Protein AF-A0A8B6HA76-F1 (afdb_monomer_lite)

Foldseek 3Di:
DVVVVVLVVPDDPPDDSVVSVVVVVVVVVVVVVVVVVVVVVVVVVVVVVVVVVVVCVVVVPPDDDDDDDDDDDDDDDDDDDDDDDDDDDDDDLVVLQVLLVVLLVVLVVVLVVVVVDVDADDDPVNVVSLVVNLVSLLVCLQVVRVHPLVSSQSSLLSSVSNVVSDPPVDCPVVLVSLLVSLLSLLCCLQPPDDPDPVVLVSSLVSLLSSCDLVCPLVSLVSLLVSLLVVLVVVVVCVVVVNDDPVSNVVSNVSSLVSLVSNLVVCLVVLVSCDPVNLVVSLVSLVVSCVVVCVVPVVSVVSSVVSNVSSVVSNVVSDD

InterPro domains:
  IPR025888 Meiosis-specific protein MEI4 [PF13971] (1-145)
  IPR025888 Meiosis-specific protein MEI4 [PTHR28575] (89-315)

Structure (mmCIF, N/CA/C/O backbone):
data_AF-A0A8B6HA76-F1
#
_entry.id   AF-A0A8B6HA76-F1
#
loop_
_atom_site.group_PDB
_atom_site.id
_atom_site.type_symbol
_atom_site.label_atom_id
_atom_site.label_alt_id
_atom_site.label_comp_id
_atom_site.label_asym_id
_atom_site.label_entity_id
_atom_site.label_seq_id
_atom_site.pdbx_PDB_ins_code
_atom_site.Cartn_x
_atom_site.Cartn_y
_atom_site.Cartn_z
_atom_site.occupancy
_atom_site.B_iso_or_equiv
_atom_site.auth_seq_id
_atom_site.auth_comp_id
_atom_site.auth_asym_id
_atom_site.auth_atom_id
_atom_site.pdbx_PDB_model_num
ATOM 1 N N . MET A 1 1 ? -26.029 12.184 -5.929 1.00 52.12 1 MET A N 1
ATOM 2 C CA . MET A 1 1 ? -26.987 12.751 -4.947 1.00 52.12 1 MET A CA 1
ATOM 3 C C . MET A 1 1 ? -26.428 13.965 -4.194 1.00 52.12 1 MET A C 1
ATOM 5 O O . MET A 1 1 ? -27.145 14.948 -4.067 1.00 52.12 1 MET A O 1
ATOM 9 N N . ALA A 1 2 ? -25.158 13.951 -3.765 1.00 57.75 2 ALA A N 1
ATOM 10 C CA . ALA A 1 2 ? -24.533 15.050 -3.011 1.00 57.75 2 ALA A CA 1
ATOM 11 C C . ALA A 1 2 ? -24.518 16.415 -3.736 1.00 57.75 2 ALA A C 1
ATOM 13 O O . ALA A 1 2 ? -24.812 17.432 -3.120 1.00 57.75 2 ALA A O 1
ATOM 14 N N . ILE A 1 3 ? -24.260 16.438 -5.050 1.00 58.50 3 ILE A N 1
ATOM 15 C CA . ILE A 1 3 ? -24.216 17.683 -5.847 1.00 58.50 3 ILE A CA 1
ATOM 16 C C . ILE A 1 3 ? -25.591 18.369 -5.890 1.00 58.50 3 ILE A C 1
ATOM 18 O O . ILE A 1 3 ? -25.692 19.570 -5.666 1.00 58.50 3 ILE A O 1
ATOM 22 N N . ALA A 1 4 ? -26.665 17.599 -6.086 1.00 66.38 4 ALA A N 1
ATOM 23 C CA . ALA A 1 4 ? -28.028 18.131 -6.079 1.00 66.38 4 ALA A CA 1
ATOM 24 C C . ALA A 1 4 ? -28.410 18.708 -4.704 1.00 66.38 4 ALA A C 1
ATOM 26 O O . ALA A 1 4 ? -29.029 19.766 -4.629 1.00 66.38 4 ALA A O 1
ATOM 27 N N . MET A 1 5 ? -27.990 18.058 -3.612 1.00 61.12 5 MET A N 1
ATOM 28 C CA . MET A 1 5 ? -28.201 18.568 -2.252 1.00 61.12 5 MET A CA 1
ATOM 29 C C . MET A 1 5 ? -27.383 19.834 -1.966 1.00 61.12 5 MET A C 1
ATOM 31 O O . MET A 1 5 ? -27.893 20.740 -1.311 1.00 61.12 5 MET A O 1
ATOM 35 N N . ALA A 1 6 ? -26.151 19.932 -2.475 1.00 67.44 6 ALA A N 1
ATOM 36 C CA . ALA A 1 6 ? -25.326 21.132 -2.347 1.00 67.44 6 ALA A CA 1
ATOM 37 C C . ALA A 1 6 ? -25.965 22.331 -3.068 1.00 67.44 6 ALA A C 1
ATOM 39 O O . ALA A 1 6 ? -26.111 23.383 -2.454 1.00 67.44 6 ALA A O 1
ATOM 40 N N . CYS A 1 7 ? -26.456 22.145 -4.301 1.00 62.09 7 CYS A N 1
ATOM 41 C CA . CYS A 1 7 ? -27.150 23.191 -5.064 1.00 62.09 7 CYS A CA 1
ATOM 42 C C . CYS A 1 7 ? -28.455 23.669 -4.404 1.00 62.09 7 CYS A C 1
ATOM 44 O O . CYS A 1 7 ? -28.799 24.844 -4.507 1.00 62.09 7 CYS A O 1
ATOM 46 N N . ILE A 1 8 ? -29.186 22.778 -3.721 1.00 66.88 8 ILE A N 1
ATOM 47 C CA . ILE A 1 8 ? -30.401 23.142 -2.973 1.00 66.88 8 ILE A CA 1
ATOM 48 C C . ILE A 1 8 ? -30.046 23.950 -1.713 1.00 66.88 8 ILE A C 1
ATOM 50 O O . ILE A 1 8 ? -30.762 24.888 -1.373 1.00 66.88 8 ILE A O 1
ATOM 54 N N . ARG A 1 9 ? -28.939 23.615 -1.033 1.00 67.56 9 ARG A N 1
ATOM 55 C CA . ARG A 1 9 ? -28.494 24.284 0.205 1.00 67.56 9 ARG A CA 1
ATOM 56 C C . ARG A 1 9 ? -27.799 25.626 -0.028 1.00 67.56 9 ARG A C 1
ATOM 58 O O . ARG A 1 9 ? -27.792 26.447 0.879 1.00 67.56 9 ARG A O 1
ATOM 65 N N . SER A 1 10 ? -27.226 25.855 -1.209 1.00 67.56 10 SER A N 1
ATOM 66 C CA . SER A 1 10 ? -26.510 27.092 -1.555 1.00 67.56 10 SER A CA 1
ATOM 67 C C . SER A 1 10 ? -27.383 28.149 -2.245 1.00 67.56 10 SER A C 1
ATOM 69 O O . SER A 1 10 ? -26.870 29.178 -2.687 1.00 67.56 10 SER A O 1
ATOM 71 N N . LYS A 1 11 ? -28.695 27.905 -2.356 1.00 73.00 11 LYS A N 1
ATOM 72 C CA . LYS A 1 11 ? -29.652 28.808 -2.997 1.00 73.00 11 LYS A CA 1
ATOM 73 C C . LYS A 1 11 ? -29.878 30.074 -2.140 1.00 73.00 11 LYS A C 1
ATOM 75 O O . LYS A 1 11 ? -30.363 29.943 -1.017 1.00 73.00 11 LYS A O 1
ATOM 80 N N . PRO A 1 12 ? -29.617 31.287 -2.658 1.00 71.94 12 PRO A N 1
ATOM 81 C CA . PRO A 1 12 ? -29.930 32.534 -1.957 1.00 71.94 12 PRO A CA 1
ATOM 82 C C . PRO A 1 12 ? -31.441 32.840 -1.952 1.00 71.94 12 PRO A C 1
ATOM 84 O O . PRO A 1 12 ? -32.172 32.485 -2.885 1.00 71.94 12 PRO A O 1
ATOM 87 N N . GLU A 1 13 ? -31.920 33.506 -0.898 1.00 65.56 13 GLU A N 1
ATOM 88 C CA . GLU A 1 13 ? -33.329 33.889 -0.745 1.00 65.56 13 GLU A CA 1
ATOM 89 C C . GLU A 1 13 ? -33.710 34.965 -1.779 1.00 65.56 13 GLU A C 1
ATOM 91 O O . GLU A 1 13 ? -33.121 36.042 -1.813 1.00 65.56 13 GLU A O 1
ATOM 96 N N . GLY A 1 14 ? -34.680 34.664 -2.653 1.00 70.50 14 GLY A N 1
ATOM 97 C CA . GLY A 1 14 ? -35.223 35.613 -3.639 1.00 70.50 14 GLY A CA 1
ATOM 98 C C . GLY A 1 14 ? -35.095 35.215 -5.115 1.00 70.50 14 GLY A C 1
ATOM 99 O O . GLY A 1 14 ? -35.784 35.806 -5.939 1.00 70.50 14 GLY A O 1
ATOM 100 N N . LEU A 1 15 ? -34.296 34.198 -5.467 1.00 70.31 15 LEU A N 1
ATOM 101 C CA . LEU A 1 15 ? -34.205 33.687 -6.847 1.00 70.31 15 LEU A CA 1
ATOM 102 C C . LEU A 1 15 ? -34.998 32.391 -7.050 1.00 70.31 15 LEU A C 1
ATOM 104 O O . LEU A 1 15 ? -35.116 31.551 -6.148 1.00 70.31 15 LEU A O 1
ATOM 108 N N . THR A 1 16 ? -35.525 32.179 -8.258 1.00 77.75 16 THR A N 1
ATOM 109 C CA . THR A 1 16 ? -36.100 30.876 -8.610 1.00 77.75 16 THR A CA 1
ATOM 110 C C . THR A 1 16 ? -34.984 29.837 -8.766 1.00 77.75 16 THR A C 1
ATOM 112 O O . THR A 1 16 ? -33.846 30.154 -9.107 1.00 77.75 16 THR A O 1
ATOM 115 N N . ALA A 1 17 ? -35.282 28.563 -8.481 1.00 70.25 17 ALA A N 1
ATOM 116 C CA . ALA A 1 17 ? -34.269 27.502 -8.546 1.00 70.25 17 ALA A CA 1
ATOM 117 C C . ALA A 1 17 ? -33.657 27.364 -9.954 1.00 70.25 17 ALA A C 1
ATOM 119 O O . ALA A 1 17 ? -32.473 27.071 -10.079 1.00 70.25 17 ALA A O 1
ATOM 120 N N . LYS A 1 18 ? -34.455 27.638 -10.993 1.00 76.31 18 LYS A N 1
ATOM 121 C CA . LYS A 1 18 ? -34.041 27.589 -12.396 1.00 76.31 18 LYS A CA 1
ATOM 122 C C . LYS A 1 18 ? -33.023 28.684 -12.733 1.00 76.31 18 LYS A C 1
ATOM 124 O O . LYS A 1 18 ? -31.954 28.374 -13.253 1.00 76.31 18 LYS A O 1
ATOM 129 N N . GLU A 1 19 ? -33.308 29.932 -12.369 1.00 78.88 19 GLU A N 1
ATOM 130 C CA . GLU A 1 19 ? -32.407 31.068 -12.626 1.00 78.88 19 GLU A CA 1
ATOM 131 C C . GLU A 1 19 ? -31.063 30.900 -11.906 1.00 78.88 19 GLU A C 1
ATOM 133 O O . GLU A 1 19 ? -30.012 31.182 -12.476 1.00 78.88 19 GLU A O 1
ATOM 138 N N . TYR A 1 20 ? -31.075 30.363 -10.682 1.00 79.19 20 TYR A N 1
ATOM 139 C CA . TYR A 1 20 ? -29.845 30.080 -9.940 1.00 79.19 20 TYR A CA 1
ATOM 140 C C . TYR A 1 20 ? -28.992 28.995 -10.616 1.00 79.19 20 TYR A C 1
ATOM 142 O O . TYR A 1 20 ? -27.778 29.152 -10.746 1.00 79.19 20 TYR A O 1
ATOM 150 N N . THR A 1 21 ? -29.611 27.911 -11.100 1.00 78.25 21 THR A N 1
ATOM 151 C CA . THR A 1 21 ? -28.876 26.864 -11.830 1.00 78.25 21 THR A CA 1
ATOM 152 C C . THR A 1 21 ? -28.316 27.359 -13.161 1.00 78.25 21 THR A C 1
ATOM 154 O O . THR A 1 21 ? -27.207 26.980 -13.532 1.00 78.25 21 THR A O 1
ATOM 157 N N . GLU A 1 22 ? -29.040 28.240 -13.857 1.00 82.19 22 GLU A N 1
ATOM 158 C CA . GLU A 1 22 ? -28.580 28.845 -15.109 1.00 82.19 22 GLU A CA 1
ATOM 159 C C . GLU A 1 22 ? -27.400 29.799 -14.867 1.00 82.19 22 GLU A C 1
ATOM 161 O O . GLU A 1 22 ? -26.397 29.713 -15.576 1.00 82.19 22 GLU A O 1
ATOM 166 N N . GLN A 1 23 ? -27.449 30.627 -13.817 1.00 83.31 23 GLN A N 1
ATOM 167 C CA . GLN A 1 23 ? -26.322 31.482 -13.422 1.00 83.31 23 GLN A CA 1
ATOM 168 C C . GLN A 1 23 ? -25.091 30.676 -13.000 1.00 83.31 23 GLN A C 1
ATOM 170 O O . GLN A 1 23 ? -23.967 31.019 -13.369 1.00 83.31 23 GLN A O 1
ATOM 175 N N . LEU A 1 24 ? -25.279 29.589 -12.247 1.00 82.31 24 LEU A N 1
ATOM 176 C CA . LEU A 1 24 ? -24.173 28.726 -11.835 1.00 82.31 24 LEU A CA 1
ATOM 177 C C . LEU A 1 24 ? -23.510 28.060 -13.047 1.00 82.31 24 LEU A C 1
ATOM 179 O O . LEU A 1 24 ? -22.284 28.005 -13.126 1.00 82.31 24 LEU A O 1
ATOM 183 N N . CYS A 1 25 ? -24.317 27.612 -14.011 1.00 84.38 25 CYS A N 1
ATOM 184 C CA . CYS A 1 25 ? -23.833 27.041 -15.263 1.00 84.38 25 CYS A CA 1
ATOM 185 C C . CYS A 1 25 ? -23.033 28.070 -16.080 1.00 84.38 25 CYS A C 1
ATOM 187 O O . CYS A 1 25 ? -21.923 27.776 -16.520 1.00 84.38 25 CYS A O 1
ATOM 189 N N . GLN A 1 26 ? -23.540 29.300 -16.214 1.00 86.69 26 GLN A N 1
ATOM 190 C CA . GLN A 1 26 ? -22.831 30.375 -16.916 1.00 86.69 26 GLN A CA 1
ATOM 191 C C . GLN A 1 26 ? -21.504 30.739 -16.238 1.00 86.69 26 GLN A C 1
ATOM 193 O O . GLN A 1 26 ? -20.481 30.829 -16.914 1.00 86.69 26 GLN A O 1
ATOM 198 N N . ASN A 1 27 ? -21.491 30.875 -14.910 1.00 88.50 27 ASN A N 1
ATOM 199 C CA . ASN A 1 27 ? -20.267 31.160 -14.158 1.00 88.50 27 ASN A CA 1
ATOM 200 C C . ASN A 1 27 ? -19.238 30.031 -14.278 1.00 88.50 27 ASN A C 1
ATOM 202 O O . ASN A 1 27 ? -18.043 30.299 -14.409 1.00 88.50 27 ASN A O 1
ATOM 206 N N . TYR A 1 28 ? -19.685 28.773 -14.255 1.00 87.00 28 TYR A N 1
ATOM 207 C CA . TYR A 1 28 ? -18.803 27.625 -14.441 1.00 87.00 28 TYR A CA 1
ATOM 208 C C . TYR A 1 28 ? -18.164 27.632 -15.833 1.00 87.00 28 TYR A C 1
ATOM 210 O O . TYR A 1 28 ? -16.944 27.526 -15.942 1.00 87.00 28 TYR A O 1
ATOM 218 N N . LEU A 1 29 ? -18.965 27.835 -16.884 1.00 89.56 29 LEU A N 1
ATOM 219 C CA . LEU A 1 29 ? -18.470 27.919 -18.260 1.00 89.56 29 LEU A CA 1
ATOM 220 C C . LEU A 1 29 ? -17.491 29.082 -18.438 1.00 89.56 29 LEU A C 1
ATOM 222 O O . LEU A 1 29 ? -16.435 28.911 -19.043 1.00 89.56 29 LEU A O 1
ATOM 226 N N . GLN A 1 30 ? -17.787 30.244 -17.852 1.00 92.75 30 GLN A N 1
ATOM 227 C CA . GLN A 1 30 ? -16.886 31.392 -17.891 1.00 92.75 30 GLN A CA 1
ATOM 228 C C . GLN A 1 30 ? -15.557 31.094 -17.185 1.00 92.75 30 GLN A C 1
ATOM 230 O O . GLN A 1 30 ? -14.495 31.391 -17.728 1.00 92.75 30 GLN A O 1
ATOM 235 N N . LYS A 1 31 ? -15.592 30.468 -16.002 1.00 88.88 31 LYS A N 1
ATOM 236 C CA . LYS A 1 31 ? -14.380 30.086 -15.262 1.00 88.88 31 LYS A CA 1
ATOM 237 C C . LYS A 1 31 ? -13.570 29.012 -15.978 1.00 88.88 31 LYS A C 1
ATOM 239 O O . LYS A 1 31 ? -12.341 29.053 -15.945 1.00 88.88 31 LYS A O 1
ATOM 244 N N . GLN A 1 32 ? -14.241 28.080 -16.644 1.00 91.44 32 GLN A N 1
ATOM 245 C CA . GLN A 1 32 ? -13.598 27.069 -17.472 1.00 91.44 32 GLN A CA 1
ATOM 246 C C . GLN A 1 32 ? -12.879 27.712 -18.666 1.00 91.44 32 GLN A C 1
ATOM 248 O O . GLN A 1 32 ? -11.718 27.391 -18.913 1.00 91.44 32 GLN A O 1
ATOM 253 N N . GLN A 1 33 ? -13.534 28.653 -19.352 1.00 91.75 33 GLN A N 1
ATOM 254 C CA . GLN A 1 33 ? -12.949 29.404 -20.462 1.00 91.75 33 GLN A CA 1
ATOM 255 C C . GLN A 1 33 ? -11.744 30.239 -19.999 1.00 91.75 33 GLN A C 1
ATOM 257 O O . GLN A 1 33 ? -10.670 30.143 -20.583 1.00 91.75 33 GLN A O 1
ATOM 262 N N . GLU A 1 34 ? -11.882 30.978 -18.894 1.00 93.81 34 GLU A N 1
ATOM 263 C CA . GLU A 1 34 ? -10.804 31.781 -18.300 1.00 93.81 34 GLU A CA 1
ATOM 264 C C . GLU A 1 34 ? -9.591 30.911 -17.927 1.00 93.81 34 GLU A C 1
ATOM 266 O O . GLU A 1 34 ? -8.446 31.276 -18.192 1.00 93.81 34 GLU A O 1
ATOM 271 N N . CYS A 1 35 ? -9.828 29.731 -17.349 1.00 89.38 35 CYS A N 1
ATOM 272 C CA . CYS A 1 35 ? -8.770 28.772 -17.037 1.00 89.38 35 CYS A CA 1
ATOM 273 C C . CYS A 1 35 ? -8.070 28.270 -18.309 1.00 89.38 35 CYS A C 1
ATOM 275 O O . CYS A 1 35 ? -6.841 28.223 -18.369 1.00 89.38 35 CYS A O 1
ATOM 277 N N . GLN A 1 36 ? -8.846 27.948 -19.346 1.00 91.88 36 GLN A N 1
ATOM 278 C CA . GLN A 1 36 ? -8.318 27.472 -20.619 1.00 91.88 36 GLN A CA 1
ATOM 279 C C . GLN A 1 36 ? -7.480 28.542 -21.333 1.00 91.88 36 GLN A C 1
ATOM 281 O O . GLN A 1 36 ? -6.423 28.228 -21.883 1.00 91.88 36 GLN A O 1
ATOM 286 N N . ASP A 1 37 ? -7.911 29.801 -21.294 1.00 93.69 37 ASP A N 1
ATOM 287 C CA . ASP A 1 37 ? -7.177 30.919 -21.886 1.00 93.69 37 ASP A CA 1
ATOM 288 C C . ASP A 1 37 ? -5.881 31.208 -21.117 1.00 93.69 37 ASP A C 1
ATOM 290 O O . ASP A 1 37 ? -4.829 31.408 -21.729 1.00 93.69 37 ASP A O 1
ATOM 294 N N . ARG A 1 38 ? -5.909 31.134 -19.778 1.00 92.38 38 ARG A N 1
ATOM 295 C CA . ARG A 1 38 ? -4.698 31.246 -18.947 1.00 92.38 38 ARG A CA 1
ATOM 296 C C . ARG A 1 38 ? -3.698 30.128 -19.229 1.00 92.38 38 ARG A C 1
ATOM 298 O O . ARG A 1 38 ? -2.503 30.402 -19.302 1.00 92.38 38 ARG A O 1
ATOM 305 N N . LEU A 1 39 ? -4.173 28.897 -19.414 1.00 92.88 39 LEU A N 1
ATOM 306 C CA . LEU A 1 39 ? -3.322 27.755 -19.744 1.00 92.88 39 LEU A CA 1
ATOM 307 C C . LEU A 1 39 ? -2.652 27.946 -21.110 1.00 92.88 39 LEU A C 1
ATOM 309 O O . LEU A 1 39 ? -1.432 27.846 -21.202 1.00 92.88 39 LEU A O 1
ATOM 313 N N . LYS A 1 40 ? -3.415 28.340 -22.138 1.00 93.25 40 LYS A N 1
ATOM 314 C CA . LYS A 1 40 ? -2.866 28.656 -23.469 1.00 93.25 40 LYS A CA 1
ATOM 315 C C . LYS A 1 40 ? -1.863 29.812 -23.431 1.00 93.25 40 LYS A C 1
ATOM 317 O O . LYS A 1 40 ? -0.838 29.762 -24.105 1.00 93.25 40 LYS A O 1
ATOM 322 N N . SER A 1 41 ? -2.139 30.858 -22.650 1.00 94.50 41 SER A N 1
ATOM 323 C CA . SER A 1 41 ? -1.212 31.985 -22.486 1.00 94.50 41 SER A CA 1
ATOM 324 C C . SER A 1 41 ? 0.101 31.544 -21.838 1.00 94.50 41 SER A C 1
ATOM 326 O O . SER A 1 41 ? 1.168 31.916 -22.320 1.00 94.50 41 SER A O 1
ATOM 328 N N . ALA A 1 42 ? 0.030 30.726 -20.784 1.00 91.44 42 ALA A N 1
ATOM 329 C CA . ALA A 1 42 ? 1.210 30.200 -20.104 1.00 91.44 42 ALA A CA 1
ATOM 330 C C . ALA A 1 42 ? 2.022 29.253 -21.006 1.00 91.44 42 ALA A C 1
ATOM 332 O O . ALA A 1 42 ? 3.249 29.325 -21.031 1.00 91.44 42 ALA A O 1
ATOM 333 N N . GLU A 1 43 ? 1.360 28.402 -21.796 1.00 92.81 43 GLU A N 1
ATOM 334 C CA . GLU A 1 43 ? 2.027 27.555 -22.793 1.00 92.81 43 GLU A CA 1
ATOM 335 C C . GLU A 1 43 ? 2.788 28.391 -23.829 1.00 92.81 43 GLU A C 1
ATOM 337 O O . GLU A 1 43 ? 3.949 28.102 -24.126 1.00 92.81 43 GLU A O 1
ATOM 342 N N . ASN A 1 44 ? 2.173 29.466 -24.332 1.00 93.06 44 ASN A N 1
ATOM 343 C CA . ASN A 1 44 ? 2.818 30.376 -25.277 1.00 93.06 44 ASN A CA 1
ATOM 344 C C . ASN A 1 44 ? 4.024 31.097 -24.661 1.00 93.06 44 ASN A C 1
ATOM 346 O O . ASN A 1 44 ? 5.057 31.223 -25.319 1.00 93.06 44 ASN A O 1
ATOM 350 N N . GLU A 1 45 ? 3.928 31.531 -23.404 1.00 94.94 45 GLU A N 1
ATOM 351 C CA . GLU A 1 45 ? 5.039 32.163 -22.687 1.00 94.94 45 GLU A CA 1
ATOM 352 C C . GLU A 1 45 ? 6.210 31.187 -22.498 1.00 94.94 45 GLU A C 1
ATOM 354 O O . GLU A 1 45 ? 7.360 31.528 -22.777 1.00 94.94 45 GLU A O 1
ATOM 359 N N . ILE A 1 46 ? 5.931 29.932 -22.131 1.00 94.25 46 ILE A N 1
ATOM 360 C CA . ILE A 1 46 ? 6.957 28.885 -22.021 1.00 94.25 46 ILE A CA 1
ATOM 361 C C . ILE A 1 46 ? 7.640 28.643 -23.371 1.00 94.25 46 ILE A C 1
ATOM 363 O O . ILE A 1 46 ? 8.865 28.503 -23.426 1.00 94.25 46 ILE A O 1
ATOM 367 N N . LEU A 1 47 ? 6.874 28.589 -24.463 1.00 93.25 47 LEU A N 1
ATOM 368 C CA . LEU A 1 47 ? 7.431 28.423 -25.806 1.00 93.25 47 LEU A CA 1
ATOM 369 C C . LEU A 1 47 ? 8.321 29.608 -26.198 1.00 93.25 47 LEU A C 1
ATOM 371 O O . LEU A 1 47 ? 9.423 29.391 -26.709 1.00 93.25 47 LEU A O 1
ATOM 375 N N . GLN A 1 48 ? 7.895 30.839 -25.906 1.00 94.44 48 GLN A N 1
ATOM 376 C CA . GLN A 1 48 ? 8.691 32.042 -26.153 1.00 94.44 48 GLN A CA 1
ATOM 377 C C . GLN A 1 48 ? 9.987 32.050 -25.341 1.00 94.44 48 GLN A C 1
ATOM 379 O O . GLN A 1 48 ? 11.058 32.263 -25.908 1.00 94.44 48 GLN A O 1
ATOM 384 N N . LEU A 1 49 ? 9.924 31.753 -24.042 1.00 95.19 49 LEU A N 1
ATOM 385 C CA . LEU A 1 49 ? 11.104 31.706 -23.176 1.00 95.19 49 LEU A CA 1
ATOM 386 C C . LEU A 1 49 ? 12.093 30.625 -23.623 1.00 95.19 49 LEU A C 1
ATOM 388 O O . LEU A 1 49 ? 13.301 30.860 -23.654 1.00 95.19 49 LEU A O 1
ATOM 392 N N . ARG A 1 50 ? 11.599 29.453 -24.040 1.00 90.94 50 ARG A N 1
ATOM 393 C CA . ARG A 1 50 ? 12.447 28.400 -24.619 1.00 90.94 50 ARG A CA 1
ATOM 394 C C . ARG A 1 50 ? 13.114 28.860 -25.909 1.00 90.94 50 ARG A C 1
ATOM 396 O O . ARG A 1 50 ? 14.314 28.653 -26.068 1.00 90.94 50 ARG A O 1
ATOM 403 N N . GLN A 1 51 ? 12.373 29.510 -26.806 1.00 92.31 51 GLN A N 1
ATOM 404 C CA . GLN A 1 51 ? 12.944 30.065 -28.032 1.00 92.31 51 GLN A CA 1
ATOM 405 C C . GLN A 1 51 ? 14.006 31.128 -27.717 1.00 92.31 51 GLN A C 1
ATOM 407 O O . GLN A 1 51 ? 15.077 31.112 -28.318 1.00 92.31 51 GLN A O 1
ATOM 412 N N . GLN A 1 52 ? 13.754 32.003 -26.743 1.00 89.31 52 GLN A N 1
ATOM 413 C CA . GLN A 1 52 ? 14.696 33.035 -26.321 1.00 89.31 52 GLN A CA 1
ATOM 414 C C . GLN A 1 52 ? 15.974 32.444 -25.715 1.00 89.31 52 GLN A C 1
ATOM 416 O O . GLN A 1 52 ? 17.058 32.909 -26.049 1.00 89.31 52 GLN A O 1
ATOM 421 N N . LEU A 1 53 ? 15.880 31.397 -24.890 1.00 86.81 53 LEU A N 1
ATOM 422 C CA . LEU A 1 53 ? 17.052 30.693 -24.353 1.00 86.81 53 LEU A CA 1
ATOM 423 C C . LEU A 1 53 ? 17.861 30.001 -25.455 1.00 86.81 53 LEU A C 1
ATOM 425 O O . LEU A 1 53 ? 19.091 30.054 -25.452 1.00 86.81 53 LEU A O 1
ATOM 429 N N . VAL A 1 54 ? 17.192 29.398 -26.441 1.00 87.00 54 VAL A N 1
ATOM 430 C CA . VAL A 1 54 ? 17.865 28.812 -27.609 1.00 87.00 54 VAL A CA 1
ATOM 431 C C . VAL A 1 54 ? 18.562 29.901 -28.431 1.00 87.00 54 VAL A C 1
ATOM 433 O O . VAL A 1 54 ? 19.728 29.746 -28.788 1.00 87.00 54 VAL A O 1
ATOM 436 N N . LEU A 1 55 ? 17.916 31.043 -28.666 1.00 84.62 55 LEU A N 1
ATOM 437 C CA . LEU A 1 55 ? 18.538 32.179 -29.349 1.00 84.62 55 LEU A CA 1
ATOM 438 C C . LEU A 1 55 ? 19.705 32.766 -28.544 1.00 84.62 55 LEU A C 1
ATOM 440 O O . LEU A 1 55 ? 20.754 33.033 -29.111 1.00 84.62 55 LEU A O 1
ATOM 444 N N . GLN A 1 56 ? 19.592 32.901 -27.224 1.00 81.38 56 GLN A N 1
ATOM 445 C CA . GLN A 1 56 ? 20.695 33.371 -26.378 1.00 81.38 56 GLN A CA 1
ATOM 446 C C . GLN A 1 56 ? 21.866 32.384 -26.343 1.00 81.38 56 GLN A C 1
ATOM 448 O O . GLN A 1 56 ? 23.016 32.807 -26.387 1.00 81.38 56 GLN A O 1
ATOM 453 N N . SER A 1 57 ? 21.598 31.079 -26.319 1.00 74.94 57 SER A N 1
ATOM 454 C CA . SER A 1 57 ? 22.654 30.059 -26.369 1.00 74.94 57 SER A CA 1
ATOM 455 C C . SER A 1 57 ? 23.346 29.976 -27.736 1.00 74.94 57 SER A C 1
ATOM 457 O O . SER A 1 57 ? 24.542 29.703 -27.793 1.00 74.94 57 SER A O 1
ATOM 459 N N . THR A 1 58 ? 22.634 30.269 -28.829 1.00 69.69 58 THR A N 1
ATOM 460 C CA . THR A 1 58 ? 23.188 30.259 -30.196 1.00 69.69 58 THR A CA 1
ATOM 461 C C . THR A 1 58 ? 23.856 31.580 -30.588 1.00 69.69 58 THR A C 1
ATOM 463 O O . THR A 1 58 ? 24.875 31.555 -31.273 1.00 69.69 58 THR A O 1
ATOM 466 N N . LEU A 1 59 ? 23.356 32.732 -30.118 1.00 59.84 59 LEU A N 1
ATOM 467 C CA . LEU A 1 59 ? 23.995 34.043 -30.314 1.00 59.84 59 LEU A CA 1
ATOM 468 C C . LEU A 1 59 ? 25.102 34.340 -29.281 1.00 59.84 59 LEU A C 1
ATOM 470 O O . LEU A 1 59 ? 25.963 35.177 -29.541 1.00 59.84 59 LEU A O 1
ATOM 474 N N . GLY A 1 60 ? 25.117 33.653 -28.135 1.00 54.84 60 GLY A N 1
ATOM 475 C CA . GLY A 1 60 ? 26.083 33.854 -27.048 1.00 54.84 60 GLY A CA 1
ATOM 476 C C . GLY A 1 60 ? 27.457 33.202 -27.242 1.00 54.84 60 GLY A C 1
ATOM 477 O O . GLY A 1 60 ? 28.314 33.350 -26.376 1.00 54.84 60 GLY A O 1
ATOM 478 N N . GLN A 1 61 ? 27.707 32.499 -28.354 1.00 49.66 61 GLN A N 1
ATOM 479 C CA . GLN A 1 61 ? 29.010 31.860 -28.605 1.00 49.66 61 GLN A CA 1
ATOM 480 C C . GLN A 1 61 ? 30.074 32.772 -29.246 1.00 49.66 61 GLN A C 1
ATOM 482 O O . GLN A 1 61 ? 31.213 32.342 -29.387 1.00 49.66 61 GLN A O 1
ATOM 487 N N . ASN A 1 62 ? 29.777 34.042 -29.551 1.00 45.41 62 ASN A N 1
ATOM 488 C CA . ASN A 1 62 ? 30.749 34.962 -30.168 1.00 45.41 62 ASN A CA 1
ATOM 489 C C . ASN A 1 62 ? 31.033 36.219 -29.337 1.00 45.41 62 ASN A C 1
ATOM 491 O O . ASN A 1 62 ? 30.988 37.338 -29.851 1.00 45.41 62 ASN A O 1
ATOM 495 N N . THR A 1 63 ? 31.364 36.075 -28.054 1.00 36.84 63 THR A N 1
ATOM 496 C CA . THR A 1 63 ? 32.027 37.173 -27.331 1.00 36.84 63 THR A CA 1
ATOM 497 C C . THR A 1 63 ? 32.953 36.644 -26.239 1.00 36.84 63 THR A C 1
ATOM 499 O O . THR A 1 63 ? 32.643 36.641 -25.053 1.00 36.84 63 THR A O 1
ATOM 502 N N . PHE A 1 64 ? 34.145 36.221 -26.661 1.00 43.66 64 PHE A N 1
ATOM 503 C CA . PHE A 1 64 ? 35.346 36.440 -25.859 1.00 43.66 64 PHE A CA 1
ATOM 504 C C . PHE A 1 64 ? 35.427 37.937 -25.542 1.00 43.66 64 PHE A C 1
ATOM 506 O O . PHE A 1 64 ? 35.488 38.721 -26.480 1.00 43.66 64 PHE A O 1
ATOM 513 N N . LEU A 1 65 ? 35.483 38.329 -24.268 1.00 36.03 65 LEU A N 1
ATOM 514 C CA . LEU A 1 65 ? 36.558 39.195 -23.778 1.00 36.03 65 LEU A CA 1
ATOM 515 C C . LEU A 1 65 ? 36.737 39.041 -22.250 1.00 36.03 65 LEU A C 1
ATOM 517 O O . LEU A 1 65 ? 35.753 38.889 -21.526 1.00 36.03 65 LEU A O 1
ATOM 521 N N . PRO A 1 66 ? 37.993 39.070 -21.767 1.00 47.41 66 PRO A N 1
ATOM 522 C CA . PRO A 1 66 ? 38.388 38.758 -20.399 1.00 47.41 66 PRO A CA 1
ATOM 523 C C . PRO A 1 66 ? 38.536 40.023 -19.540 1.00 47.41 66 PRO A C 1
ATOM 525 O O . PRO A 1 66 ? 38.882 41.081 -20.049 1.00 47.41 66 PRO A O 1
ATOM 528 N N . LEU A 1 67 ? 38.374 39.894 -18.224 1.00 31.83 67 LEU A N 1
ATOM 529 C CA . LEU A 1 67 ? 38.903 40.792 -17.183 1.00 31.83 67 LEU A CA 1
ATOM 530 C C . LEU A 1 67 ? 38.864 39.956 -15.879 1.00 31.83 67 LEU A C 1
ATOM 532 O O . LEU A 1 67 ? 37.835 39.360 -15.597 1.00 31.83 67 LEU A O 1
ATOM 536 N N . ARG A 1 68 ? 39.883 39.830 -15.022 1.00 29.52 68 ARG A N 1
ATOM 537 C CA . ARG A 1 68 ? 41.038 40.687 -14.740 1.00 29.52 68 ARG A CA 1
ATOM 538 C C . ARG A 1 68 ? 41.991 39.944 -13.774 1.00 29.52 68 ARG A C 1
ATOM 540 O O . ARG A 1 68 ? 41.517 39.458 -12.759 1.00 29.52 68 ARG A O 1
ATOM 547 N N . ASN A 1 69 ? 43.287 39.937 -14.123 1.00 29.89 69 ASN A N 1
ATOM 548 C CA . ASN A 1 69 ? 44.536 40.052 -13.328 1.00 29.89 69 ASN A CA 1
ATOM 549 C C . ASN A 1 69 ? 44.683 39.314 -11.978 1.00 29.89 69 ASN A C 1
ATOM 551 O O . ASN A 1 69 ? 43.797 39.372 -11.144 1.00 29.89 69 ASN A O 1
ATOM 555 N N . THR A 1 70 ? 45.825 38.772 -11.548 1.00 28.25 70 THR A N 1
ATOM 556 C CA . THR A 1 70 ? 47.198 38.548 -12.051 1.00 28.25 70 THR A CA 1
ATOM 557 C C . THR A 1 70 ? 47.922 37.904 -10.861 1.00 28.25 70 THR A C 1
ATOM 559 O O . THR A 1 70 ? 47.979 38.579 -9.841 1.00 28.25 70 THR A O 1
ATOM 562 N N . VAL A 1 71 ? 48.517 36.711 -10.978 1.00 29.41 71 VAL A N 1
ATOM 563 C CA . VAL A 1 71 ? 49.827 36.373 -10.374 1.00 29.41 71 VAL A CA 1
ATOM 564 C C . VAL A 1 71 ? 50.458 35.236 -11.195 1.00 29.41 71 VAL A C 1
ATOM 566 O O . VAL A 1 71 ? 49.925 34.138 -11.240 1.00 29.41 71 VAL A O 1
ATOM 569 N N . GLN A 1 72 ? 51.570 35.598 -11.839 1.00 29.88 72 GLN A N 1
ATOM 570 C CA . GLN A 1 72 ? 52.760 34.840 -12.262 1.00 29.88 72 GLN A CA 1
ATOM 571 C C . GLN A 1 72 ? 52.648 33.562 -13.114 1.00 29.88 72 GLN A C 1
ATOM 573 O O . GLN A 1 72 ? 51.980 32.587 -12.797 1.00 29.88 72 GLN A O 1
ATOM 578 N N . ALA A 1 73 ? 53.414 33.627 -14.203 1.00 29.05 73 ALA A N 1
ATOM 579 C CA . ALA A 1 73 ? 53.715 32.595 -15.176 1.00 29.05 73 ALA A CA 1
ATOM 580 C C . ALA A 1 73 ? 54.697 31.544 -14.636 1.00 29.05 73 ALA A C 1
ATOM 582 O O . ALA A 1 73 ? 55.605 31.905 -13.895 1.00 29.05 73 ALA A O 1
ATOM 583 N N . GLU A 1 74 ? 54.543 30.296 -15.084 1.00 29.50 74 GLU A N 1
ATOM 584 C CA . GLU A 1 74 ? 55.559 29.505 -15.799 1.00 29.50 74 GLU A CA 1
ATOM 585 C C . GLU A 1 74 ? 54.896 28.243 -16.413 1.00 29.50 74 GLU A C 1
ATOM 587 O O . GLU A 1 74 ? 53.766 27.901 -16.076 1.00 29.50 74 GLU A O 1
ATOM 592 N N . GLU A 1 75 ? 55.557 27.670 -17.418 1.00 29.25 75 GLU A N 1
ATOM 593 C CA . GLU A 1 75 ? 55.070 26.951 -18.615 1.00 29.25 75 GLU A CA 1
ATOM 594 C C . GLU A 1 75 ? 54.417 25.543 -18.471 1.00 29.25 75 GLU A C 1
ATOM 596 O O . GLU A 1 75 ? 54.426 24.953 -17.392 1.00 29.25 75 GLU A O 1
ATOM 601 N N . PRO A 1 76 ? 53.804 25.006 -19.561 1.00 41.72 76 PRO A N 1
ATOM 602 C CA . PRO A 1 76 ? 52.777 23.964 -19.525 1.00 41.72 76 PRO A CA 1
ATOM 603 C C . PRO A 1 76 ? 53.315 22.571 -19.854 1.00 41.72 76 PRO A C 1
ATOM 605 O O . PRO A 1 76 ? 53.961 22.400 -20.880 1.00 41.72 76 PRO A O 1
ATOM 608 N N . GLU A 1 77 ? 52.935 21.543 -19.092 1.00 29.14 77 GLU A N 1
ATOM 609 C CA . GLU A 1 77 ? 53.215 20.165 -19.497 1.00 29.14 77 GLU A CA 1
ATOM 610 C C . GLU A 1 77 ? 52.179 19.147 -18.978 1.00 29.14 77 GLU A C 1
ATOM 612 O O . GLU A 1 77 ? 52.058 18.876 -17.790 1.00 29.14 77 GLU A O 1
ATOM 617 N N . TRP A 1 78 ? 51.459 18.582 -19.954 1.00 29.88 78 TRP A N 1
ATOM 618 C CA . TRP A 1 78 ? 50.835 17.253 -20.005 1.00 29.88 78 TRP A CA 1
ATOM 619 C C . TRP A 1 78 ? 49.665 16.894 -19.064 1.00 29.88 78 TRP A C 1
ATOM 621 O O . TRP A 1 78 ? 49.804 16.628 -17.877 1.00 29.88 78 TRP A O 1
ATOM 631 N N . LEU A 1 79 ? 48.498 16.746 -19.710 1.00 42.72 79 LEU A N 1
ATOM 632 C CA . LEU A 1 79 ? 47.577 15.603 -19.613 1.00 42.72 79 LEU A CA 1
ATOM 633 C C . LEU A 1 79 ? 47.598 14.811 -18.293 1.00 42.72 79 LEU A C 1
ATOM 635 O O . LEU A 1 79 ? 48.356 13.859 -18.157 1.00 42.72 79 LEU A O 1
ATOM 639 N N . THR A 1 80 ? 46.632 15.069 -17.412 1.00 39.25 80 THR A N 1
ATOM 640 C CA . THR A 1 80 ? 45.954 14.002 -16.653 1.00 39.25 80 THR A CA 1
ATOM 641 C C . THR A 1 80 ? 44.517 14.418 -16.287 1.00 39.25 80 THR A C 1
ATOM 643 O O . THR A 1 80 ? 44.230 15.611 -16.181 1.00 39.25 80 THR A O 1
ATOM 646 N N . PRO A 1 81 ? 43.582 13.453 -16.170 1.00 36.38 81 PRO A N 1
ATOM 647 C CA . PRO A 1 81 ? 42.164 13.705 -15.899 1.00 36.38 81 PRO A CA 1
ATOM 648 C C . PRO A 1 81 ? 41.950 14.142 -14.439 1.00 36.38 81 PRO A C 1
ATOM 650 O O . PRO A 1 81 ? 42.796 13.845 -13.593 1.00 36.38 81 PRO A O 1
ATOM 653 N N . PRO A 1 82 ? 40.838 14.819 -14.091 1.00 36.91 82 PRO A N 1
ATOM 654 C CA . PRO A 1 82 ? 40.637 15.258 -12.719 1.00 36.91 82 PRO A CA 1
ATOM 655 C C . PRO A 1 82 ? 40.454 14.063 -11.777 1.00 36.91 82 PRO A C 1
ATOM 657 O O . PRO A 1 82 ? 39.565 13.226 -11.943 1.00 36.91 82 PRO A O 1
ATOM 660 N N . SER A 1 83 ? 41.332 14.033 -10.776 1.00 30.52 83 SER A N 1
ATOM 661 C CA . SER A 1 83 ? 41.306 13.165 -9.606 1.00 30.52 83 SER A CA 1
ATOM 662 C C . SER A 1 83 ? 40.080 13.443 -8.739 1.00 30.52 83 SER A C 1
ATOM 664 O O . SER A 1 83 ? 39.724 14.595 -8.488 1.00 30.52 83 SER A O 1
ATOM 666 N N . SER A 1 84 ? 39.488 12.369 -8.215 1.00 44.06 84 SER A N 1
ATOM 667 C CA . SER A 1 84 ? 38.535 12.400 -7.109 1.00 44.06 84 SER A CA 1
ATOM 668 C C . SER A 1 84 ? 39.146 13.109 -5.897 1.00 44.06 84 SER A C 1
ATOM 670 O O . SER A 1 84 ? 40.235 12.754 -5.447 1.00 44.06 84 SER A O 1
ATOM 672 N N . GLY A 1 85 ? 38.435 14.104 -5.370 1.00 28.75 85 GLY A N 1
ATOM 673 C CA . GLY A 1 85 ? 38.822 14.862 -4.187 1.00 28.75 85 GLY A CA 1
ATOM 674 C C . GLY A 1 85 ? 37.590 15.468 -3.530 1.00 28.75 85 GLY A C 1
ATOM 675 O O . GLY A 1 85 ? 36.970 16.383 -4.057 1.00 28.75 85 GLY A O 1
ATOM 676 N N . THR A 1 86 ? 37.224 14.886 -2.398 1.00 35.69 86 THR A N 1
ATOM 677 C CA . THR A 1 86 ? 36.163 15.278 -1.472 1.00 35.69 86 THR A CA 1
ATOM 678 C C . THR A 1 86 ? 36.367 16.681 -0.904 1.00 35.69 86 THR A C 1
ATOM 680 O O . THR A 1 86 ? 37.398 16.940 -0.284 1.00 35.69 86 THR A O 1
ATOM 683 N N . THR A 1 87 ? 35.334 17.524 -0.977 1.00 29.11 87 THR A N 1
ATOM 684 C CA . THR A 1 87 ? 35.195 18.699 -0.107 1.00 29.11 87 THR A CA 1
ATOM 685 C C . THR A 1 87 ? 33.782 18.725 0.465 1.00 29.11 87 THR A C 1
ATOM 687 O O . THR A 1 87 ? 32.806 19.054 -0.202 1.00 29.11 87 THR A O 1
ATOM 690 N N . THR A 1 88 ? 33.685 18.313 1.722 1.00 34.56 88 THR A N 1
ATOM 691 C CA . THR A 1 88 ? 32.531 18.466 2.606 1.00 34.56 88 THR A CA 1
ATOM 692 C C . THR A 1 88 ? 32.205 19.941 2.822 1.00 34.56 88 THR A C 1
ATOM 694 O O . THR A 1 88 ? 33.046 20.665 3.346 1.00 34.56 88 THR A O 1
ATOM 697 N N . CYS A 1 89 ? 30.981 20.347 2.476 1.00 25.34 89 CYS A N 1
ATOM 698 C CA . CYS A 1 89 ? 30.226 21.431 3.115 1.00 25.34 89 CYS A CA 1
ATOM 699 C C . CYS A 1 89 ? 28.759 21.354 2.651 1.00 25.34 89 CYS A C 1
ATOM 701 O O . CYS A 1 89 ? 28.470 21.639 1.500 1.00 25.34 89 CYS A O 1
ATOM 703 N N . THR A 1 90 ? 27.855 20.936 3.543 1.00 33.62 90 THR A N 1
ATOM 704 C CA . THR A 1 90 ? 26.429 21.339 3.602 1.00 33.62 90 THR A CA 1
ATOM 705 C C . THR A 1 90 ? 25.566 21.233 2.325 1.00 33.62 90 THR A C 1
ATOM 707 O O . THR A 1 90 ? 24.808 22.144 2.007 1.00 33.62 90 THR A O 1
ATOM 710 N N . VAL A 1 91 ? 25.630 20.106 1.603 1.00 34.84 91 VAL A N 1
ATOM 711 C CA . VAL A 1 91 ? 24.815 19.831 0.396 1.00 34.84 91 VAL A CA 1
ATOM 712 C C . VAL A 1 91 ? 24.365 18.357 0.387 1.00 34.84 91 VAL A C 1
ATOM 714 O O . VAL A 1 91 ? 24.855 17.552 -0.399 1.00 34.84 91 VAL A O 1
ATOM 717 N N . GLN A 1 92 ? 23.487 17.947 1.307 1.00 43.72 92 GLN A N 1
ATOM 718 C CA . GLN A 1 92 ? 22.931 16.576 1.297 1.00 43.72 92 GLN A CA 1
ATOM 719 C C . GLN A 1 92 ? 21.576 16.512 0.571 1.00 43.72 92 GLN A C 1
ATOM 721 O O . GLN A 1 92 ? 21.407 15.710 -0.340 1.00 43.72 92 GLN A O 1
ATOM 726 N N . SER A 1 93 ? 20.658 17.450 0.829 1.00 47.09 93 SER A N 1
ATOM 727 C CA . SER A 1 93 ? 19.293 17.408 0.271 1.00 47.09 93 SER A CA 1
ATOM 728 C C . SER A 1 93 ? 19.197 17.581 -1.254 1.00 47.09 93 SER A C 1
ATOM 730 O O . SER A 1 93 ? 18.305 17.016 -1.887 1.00 47.09 93 SER A O 1
ATOM 732 N N . THR A 1 94 ? 20.101 18.337 -1.881 1.00 50.81 94 THR A N 1
ATOM 733 C CA . THR A 1 94 ? 20.110 18.529 -3.344 1.00 50.81 94 THR A CA 1
ATOM 734 C C . THR A 1 94 ? 20.843 17.413 -4.087 1.00 50.81 94 THR A C 1
ATOM 736 O O . THR A 1 94 ? 20.528 17.151 -5.249 1.00 50.81 94 THR A O 1
ATOM 739 N N . THR A 1 95 ? 21.777 16.725 -3.427 1.00 57.94 95 THR A N 1
ATOM 740 C CA . THR A 1 95 ? 22.532 15.606 -4.008 1.00 57.94 95 THR A CA 1
ATOM 741 C C . THR A 1 95 ? 21.647 14.366 -4.132 1.00 57.94 95 THR A C 1
ATOM 743 O O . THR A 1 95 ? 21.611 13.752 -5.199 1.00 57.94 95 THR A O 1
ATOM 746 N N . ASP A 1 96 ? 20.844 14.069 -3.105 1.00 57.19 96 ASP A N 1
ATOM 747 C CA . ASP A 1 96 ? 19.997 12.871 -3.071 1.00 57.19 96 ASP A CA 1
ATOM 748 C C . ASP A 1 96 ? 18.861 12.925 -4.104 1.00 57.19 96 ASP A C 1
ATOM 750 O O . ASP A 1 96 ? 18.617 11.958 -4.831 1.00 57.19 96 ASP A O 1
ATOM 754 N N . ASN A 1 97 ? 18.215 14.088 -4.251 1.00 69.12 97 ASN A N 1
ATOM 755 C CA . ASN A 1 97 ? 17.193 14.302 -5.279 1.00 69.12 97 ASN A CA 1
ATOM 756 C C . ASN A 1 97 ? 17.801 14.269 -6.693 1.00 69.12 97 ASN A C 1
ATOM 758 O O . ASN A 1 97 ? 17.242 13.651 -7.598 1.00 69.12 97 ASN A O 1
ATOM 762 N N . SER A 1 98 ? 18.988 14.860 -6.881 1.00 71.62 98 SER A N 1
ATOM 763 C CA . SER A 1 98 ? 19.713 14.804 -8.158 1.00 71.62 98 SER A CA 1
ATOM 764 C C . SER A 1 98 ? 20.042 13.361 -8.555 1.00 71.62 98 SER A C 1
ATOM 766 O O . SER A 1 98 ? 19.801 12.964 -9.696 1.00 71.62 98 SER A O 1
ATOM 768 N N . GLN A 1 99 ? 20.503 12.541 -7.609 1.00 81.25 99 GLN A N 1
ATOM 769 C CA . GLN A 1 99 ? 20.835 11.142 -7.866 1.00 81.25 99 GLN A CA 1
ATOM 770 C C . GLN A 1 99 ? 19.590 10.284 -8.140 1.00 81.25 99 GLN A C 1
ATOM 772 O O . GLN A 1 99 ? 19.606 9.464 -9.061 1.00 81.25 99 GLN A O 1
ATOM 777 N N . LEU A 1 100 ? 18.484 10.497 -7.415 1.00 80.25 100 LEU A N 1
ATOM 778 C CA . LEU A 1 100 ? 17.213 9.817 -7.689 1.00 80.25 100 LEU A CA 1
ATOM 779 C C . LEU A 1 100 ? 16.683 10.164 -9.090 1.00 80.25 100 LEU A C 1
ATOM 781 O O . LEU A 1 100 ? 16.265 9.273 -9.834 1.00 80.25 100 LEU A O 1
ATOM 785 N N . ILE A 1 101 ? 16.739 11.440 -9.484 1.00 81.56 101 ILE A N 1
ATOM 786 C CA . ILE A 1 101 ? 16.323 11.898 -10.817 1.00 81.56 101 ILE A CA 1
ATOM 787 C C . ILE A 1 101 ? 17.211 11.283 -11.905 1.00 81.56 101 ILE A C 1
ATOM 789 O O . ILE A 1 101 ? 16.687 10.786 -12.902 1.00 81.56 101 ILE A O 1
ATOM 793 N N . GLN A 1 102 ? 18.533 11.261 -11.712 1.00 82.69 102 GLN A N 1
ATOM 794 C CA . GLN A 1 102 ? 19.474 10.652 -12.659 1.00 82.69 102 GLN A CA 1
ATOM 795 C C . GLN A 1 102 ? 19.215 9.155 -12.838 1.00 82.69 102 GLN A C 1
ATOM 797 O O . GLN A 1 102 ? 19.105 8.681 -13.970 1.00 82.69 102 GLN A O 1
ATOM 802 N N . ASN A 1 103 ? 19.045 8.421 -11.736 1.00 83.44 103 ASN A N 1
ATOM 803 C CA . ASN A 1 103 ? 18.723 6.998 -11.789 1.00 83.44 103 ASN A CA 1
ATOM 804 C C . ASN A 1 103 ? 17.382 6.756 -12.497 1.00 83.44 103 ASN A C 1
ATOM 806 O O . ASN A 1 103 ? 17.277 5.864 -13.337 1.00 83.44 103 ASN A O 1
ATOM 810 N N . THR A 1 104 ? 16.373 7.587 -12.214 1.00 84.88 104 THR A N 1
ATOM 811 C CA . THR A 1 104 ? 15.065 7.521 -12.884 1.00 84.88 104 THR A CA 1
ATOM 812 C C . THR A 1 104 ? 15.198 7.756 -14.388 1.00 84.88 104 THR A C 1
ATOM 814 O O . THR A 1 104 ? 14.658 6.987 -15.178 1.00 84.88 104 THR A O 1
ATOM 817 N N . ALA A 1 105 ? 15.947 8.782 -14.804 1.00 82.38 105 ALA A N 1
ATOM 818 C CA . ALA A 1 105 ? 16.162 9.105 -16.214 1.00 82.38 105 ALA A CA 1
ATOM 819 C C . ALA A 1 105 ? 16.919 7.991 -16.955 1.00 82.38 105 ALA A C 1
ATOM 821 O O . ALA A 1 105 ? 16.587 7.663 -18.098 1.00 82.38 105 ALA A O 1
ATOM 822 N N . PHE A 1 106 ? 17.902 7.374 -16.296 1.00 84.19 106 PHE A N 1
ATOM 823 C CA . PHE A 1 106 ? 18.628 6.229 -16.833 1.00 84.19 106 PHE A CA 1
ATOM 824 C C . PHE A 1 106 ? 17.709 5.018 -17.038 1.00 84.19 106 PHE A C 1
ATOM 826 O O . PHE A 1 106 ? 17.648 4.480 -18.143 1.00 84.19 106 PHE A O 1
ATOM 833 N N . LEU A 1 107 ? 16.944 4.623 -16.014 1.00 81.19 107 LEU A N 1
ATOM 834 C CA . LEU A 1 107 ? 16.013 3.493 -16.113 1.00 81.19 107 LEU A CA 1
ATOM 835 C C . LEU A 1 107 ? 14.902 3.753 -17.145 1.00 81.19 107 LEU A C 1
ATOM 837 O O . LEU A 1 107 ? 14.565 2.863 -17.921 1.00 81.19 107 LEU A O 1
ATOM 841 N N . GLN A 1 108 ? 14.398 4.987 -17.238 1.00 84.50 108 GLN A N 1
ATOM 842 C CA . GLN A 1 108 ? 13.434 5.376 -18.270 1.00 84.50 108 GLN A CA 1
ATOM 843 C C . GLN A 1 108 ? 14.027 5.256 -19.680 1.00 84.50 108 GLN A C 1
ATOM 845 O O . GLN A 1 108 ? 13.346 4.830 -20.612 1.00 84.50 108 GLN A O 1
ATOM 850 N N . SER A 1 109 ? 15.302 5.610 -19.849 1.00 81.69 109 SER A N 1
ATOM 851 C CA . SER A 1 109 ? 16.002 5.456 -21.128 1.00 81.69 109 SER A CA 1
ATOM 852 C C . SER A 1 109 ? 16.149 3.981 -21.507 1.00 81.69 109 SER A C 1
ATOM 854 O O . SER A 1 109 ? 15.972 3.636 -22.673 1.00 81.69 109 SER A O 1
ATOM 856 N N . ILE A 1 110 ? 16.397 3.105 -20.528 1.00 78.25 110 ILE A N 1
ATOM 857 C CA . ILE A 1 110 ? 16.429 1.651 -20.736 1.00 78.25 110 ILE A CA 1
ATOM 858 C C . ILE A 1 110 ? 15.061 1.131 -21.173 1.00 78.25 110 ILE A C 1
ATOM 860 O O . ILE A 1 110 ? 14.998 0.412 -22.166 1.00 78.25 110 ILE A O 1
ATOM 864 N N . LEU A 1 111 ? 13.977 1.540 -20.508 1.00 76.19 111 LEU A N 1
ATOM 865 C CA . LEU A 1 111 ? 12.617 1.160 -20.905 1.00 76.19 111 LEU A CA 1
ATOM 866 C C . LEU A 1 111 ? 12.297 1.568 -22.341 1.00 76.19 111 LEU A C 1
ATOM 868 O O . LEU A 1 111 ? 11.792 0.770 -23.133 1.00 76.19 111 LEU A O 1
ATOM 872 N N . ASN A 1 112 ? 12.644 2.803 -22.702 1.00 80.19 112 ASN A N 1
ATOM 873 C CA . ASN A 1 112 ? 12.440 3.302 -24.056 1.00 80.19 112 ASN A CA 1
ATOM 874 C C . ASN A 1 112 ? 13.253 2.479 -25.069 1.00 80.19 112 ASN A C 1
ATOM 876 O O . ASN A 1 112 ? 12.729 2.103 -26.116 1.00 80.19 112 ASN A O 1
ATOM 880 N N . LEU A 1 113 ? 14.504 2.134 -24.752 1.00 70.94 113 LEU A N 1
ATOM 881 C CA . LEU A 1 113 ? 15.347 1.303 -25.614 1.00 70.94 113 LEU A CA 1
ATOM 882 C C . LEU A 1 113 ? 14.837 -0.138 -25.726 1.00 70.94 113 LEU A C 1
ATOM 884 O O . LEU A 1 113 ? 14.857 -0.690 -26.823 1.00 70.94 113 LEU A O 1
ATOM 888 N N . GLN A 1 114 ? 14.338 -0.739 -24.647 1.00 70.62 114 GLN A N 1
ATOM 889 C CA . GLN A 1 114 ? 13.735 -2.077 -24.659 1.00 70.62 114 GLN A CA 1
ATOM 890 C C . GLN A 1 114 ? 12.451 -2.117 -25.496 1.00 70.62 114 GLN A C 1
ATOM 892 O O . GLN A 1 114 ? 12.195 -3.104 -26.183 1.00 70.62 114 GLN A O 1
ATOM 897 N N . SER A 1 115 ? 11.671 -1.030 -25.509 1.00 67.44 115 SER A N 1
ATOM 898 C CA . SER A 1 115 ? 10.486 -0.929 -26.372 1.00 67.44 115 SER A CA 1
ATOM 899 C C . SER A 1 115 ? 10.832 -0.946 -27.870 1.00 67.44 115 SER A C 1
ATOM 901 O O . SER A 1 115 ? 10.041 -1.417 -28.686 1.00 67.44 115 SER A O 1
ATOM 903 N N . ILE A 1 116 ? 12.036 -0.484 -28.228 1.00 66.06 116 ILE A N 1
ATOM 904 C CA . ILE A 1 116 ? 12.523 -0.376 -29.612 1.00 66.06 116 ILE A CA 1
ATOM 905 C C . ILE A 1 116 ? 13.353 -1.605 -30.013 1.00 66.06 116 ILE A C 1
ATOM 907 O O . ILE A 1 116 ? 13.309 -2.054 -31.160 1.00 66.06 116 ILE A O 1
ATOM 911 N N . THR A 1 117 ? 14.107 -2.170 -29.072 1.00 57.78 117 THR A N 1
ATOM 912 C CA . THR A 1 117 ? 15.104 -3.211 -29.323 1.00 57.78 117 THR A CA 1
ATOM 913 C C . THR A 1 117 ? 14.654 -4.504 -28.655 1.00 57.78 117 THR A C 1
ATOM 915 O O . THR A 1 117 ? 14.669 -4.630 -27.437 1.00 57.78 117 THR A O 1
ATOM 918 N N . ARG A 1 118 ? 14.290 -5.512 -29.454 1.00 59.19 118 ARG A N 1
ATOM 919 C CA . ARG A 1 118 ? 13.834 -6.844 -28.999 1.00 59.19 118 ARG A CA 1
ATOM 920 C C . ARG A 1 118 ? 14.947 -7.712 -28.372 1.00 59.19 118 ARG A C 1
ATOM 922 O O . ARG A 1 118 ? 14.856 -8.937 -28.392 1.00 59.19 118 ARG A O 1
ATOM 929 N N . THR A 1 119 ? 16.018 -7.101 -27.868 1.00 49.69 119 THR A N 1
ATOM 930 C CA . THR A 1 119 ? 17.176 -7.769 -27.257 1.00 49.69 119 THR A CA 1
ATOM 931 C C . THR A 1 119 ? 17.123 -7.615 -25.734 1.00 49.69 119 THR A C 1
ATOM 933 O O . THR A 1 119 ? 17.337 -6.508 -25.240 1.00 49.69 119 THR A O 1
ATOM 936 N N . PRO A 1 120 ? 16.856 -8.696 -24.977 1.00 53.88 120 PRO A N 1
ATOM 937 C CA . PRO A 1 120 ? 16.538 -8.628 -23.556 1.00 53.88 120 PRO A CA 1
ATOM 938 C C . PRO A 1 120 ? 17.746 -9.036 -22.707 1.00 53.88 120 PRO A C 1
ATOM 940 O O . PRO A 1 120 ? 17.725 -10.083 -22.060 1.00 53.88 120 PRO A O 1
ATOM 943 N N . GLN A 1 121 ? 18.842 -8.280 -22.757 1.00 55.16 121 GLN A N 1
ATOM 944 C CA . GLN A 1 121 ? 19.962 -8.549 -21.855 1.00 55.16 121 GLN A CA 1
ATOM 945 C C . GLN A 1 121 ? 20.313 -7.308 -21.060 1.00 55.16 121 GLN A C 1
ATOM 947 O O . GLN A 1 121 ? 20.978 -6.386 -21.531 1.00 55.16 121 GLN A O 1
ATOM 952 N N . LEU A 1 122 ? 19.827 -7.330 -19.825 1.00 59.31 122 LEU A N 1
ATOM 953 C CA . LEU A 1 122 ? 20.177 -6.381 -18.802 1.00 59.31 122 LEU A CA 1
ATOM 954 C C . LEU A 1 122 ? 21.668 -6.503 -18.467 1.00 59.31 122 LEU A C 1
ATOM 956 O O . LEU A 1 122 ? 22.194 -7.596 -18.255 1.00 59.31 122 LEU A O 1
ATOM 960 N N . THR A 1 123 ? 22.359 -5.369 -18.416 1.00 66.31 123 THR A N 1
ATOM 961 C CA . THR A 1 123 ? 23.754 -5.323 -17.968 1.00 66.31 123 THR A CA 1
ATOM 962 C C . THR A 1 123 ? 23.805 -5.283 -16.440 1.00 66.31 123 THR A C 1
ATOM 964 O O . THR A 1 123 ? 22.870 -4.811 -15.792 1.00 66.31 123 THR A O 1
ATOM 967 N N . SER A 1 124 ? 24.924 -5.718 -15.846 1.00 69.25 124 SER A N 1
ATOM 968 C CA . SER A 1 124 ? 25.201 -5.570 -14.401 1.00 69.25 124 SER A CA 1
ATOM 969 C C . SER A 1 124 ? 24.922 -4.143 -13.887 1.00 69.25 124 SER A C 1
ATOM 971 O O . SER A 1 124 ? 24.459 -3.952 -12.765 1.00 69.25 124 SER A O 1
ATOM 973 N N . VAL A 1 125 ? 25.104 -3.141 -14.755 1.00 72.75 125 VAL A N 1
ATOM 974 C CA . VAL A 1 125 ? 24.855 -1.721 -14.479 1.00 72.75 125 VAL A CA 1
ATOM 975 C C . VAL A 1 125 ? 23.378 -1.418 -14.207 1.00 72.75 125 VAL A C 1
ATOM 977 O O . VAL A 1 125 ? 23.073 -0.616 -13.333 1.00 72.75 125 VAL A O 1
ATOM 980 N N . THR A 1 126 ? 22.429 -2.049 -14.898 1.00 75.69 126 THR A N 1
ATOM 981 C CA . THR A 1 126 ? 21.011 -1.774 -14.621 1.00 75.69 126 THR A CA 1
ATOM 982 C C . THR A 1 126 ? 20.576 -2.367 -13.288 1.00 75.69 126 THR A C 1
ATOM 984 O O . THR A 1 126 ? 19.824 -1.727 -12.558 1.00 75.69 126 THR A O 1
ATOM 987 N N . TYR A 1 127 ? 21.073 -3.558 -12.940 1.00 76.31 127 TYR A N 1
ATOM 988 C CA . TYR A 1 127 ? 20.788 -4.180 -11.647 1.00 76.31 127 TYR A CA 1
ATOM 989 C C . TYR A 1 127 ? 21.299 -3.317 -10.486 1.00 76.31 127 TYR A C 1
ATOM 991 O O . TYR A 1 127 ? 20.566 -3.066 -9.526 1.00 76.31 127 TYR A O 1
ATOM 999 N N . THR A 1 128 ? 22.530 -2.803 -10.585 1.00 78.12 128 THR A N 1
ATOM 1000 C CA . THR A 1 128 ? 23.087 -1.909 -9.561 1.00 78.12 128 THR A CA 1
ATOM 1001 C C . THR A 1 128 ? 22.325 -0.589 -9.487 1.00 78.12 128 THR A C 1
ATOM 1003 O O . THR A 1 128 ? 22.008 -0.146 -8.384 1.00 78.12 128 THR A O 1
ATOM 1006 N N . THR A 1 129 ? 21.936 0.004 -10.619 1.00 82.19 129 THR A N 1
ATOM 1007 C CA . THR A 1 129 ? 21.115 1.226 -10.624 1.00 82.19 129 THR A CA 1
ATOM 1008 C C . THR A 1 129 ? 19.724 0.998 -10.031 1.00 82.19 129 THR A C 1
ATOM 1010 O O . THR A 1 129 ? 19.223 1.855 -9.301 1.00 82.19 129 THR A O 1
ATOM 1013 N N . LEU A 1 130 ? 19.104 -0.160 -10.269 1.00 83.00 130 LEU A N 1
ATOM 1014 C CA . LEU A 1 130 ? 17.800 -0.505 -9.702 1.00 83.00 130 LEU A CA 1
ATOM 1015 C C . LEU A 1 130 ? 17.888 -0.695 -8.179 1.00 83.00 130 LEU A C 1
ATOM 1017 O O . LEU A 1 130 ? 17.101 -0.106 -7.439 1.00 83.00 130 LEU A O 1
ATOM 1021 N N . LYS A 1 131 ? 18.908 -1.413 -7.694 1.00 81.69 131 LYS A N 1
ATOM 1022 C CA . LYS A 1 131 ? 19.181 -1.565 -6.255 1.00 81.69 131 LYS A CA 1
ATOM 1023 C C . LYS A 1 131 ? 19.497 -0.231 -5.571 1.00 81.69 131 LYS A C 1
ATOM 1025 O O . LYS A 1 131 ? 18.998 0.027 -4.474 1.00 81.69 131 LYS A O 1
ATOM 1030 N N . ASN A 1 132 ? 20.284 0.631 -6.214 1.00 83.25 132 ASN A N 1
ATOM 1031 C CA . ASN A 1 132 ? 20.584 1.967 -5.697 1.00 83.25 132 ASN A CA 1
ATOM 1032 C C . ASN A 1 132 ? 19.320 2.831 -5.639 1.00 83.25 132 ASN A C 1
ATOM 1034 O O . ASN A 1 132 ? 19.099 3.517 -4.648 1.00 83.25 132 ASN A O 1
ATOM 1038 N N . SER A 1 133 ? 18.458 2.751 -6.656 1.00 85.00 133 SER A N 1
ATOM 1039 C CA . SER A 1 133 ? 17.179 3.471 -6.670 1.00 85.00 133 SER A CA 1
ATOM 1040 C C . SER A 1 133 ? 16.262 3.014 -5.538 1.00 85.00 133 SER A C 1
ATOM 1042 O O . SER A 1 133 ? 15.747 3.853 -4.810 1.00 85.00 133 SER A O 1
ATOM 1044 N N . LEU A 1 134 ? 16.124 1.703 -5.317 1.00 84.19 134 LEU A N 1
ATOM 1045 C CA . LEU A 1 134 ? 15.326 1.161 -4.211 1.00 84.19 134 LEU A CA 1
ATOM 1046 C C . LEU A 1 134 ? 15.883 1.556 -2.839 1.00 84.19 134 LEU A C 1
ATOM 1048 O O . LEU A 1 134 ? 15.123 1.968 -1.967 1.00 84.19 134 LEU A O 1
ATOM 1052 N N . THR A 1 135 ? 17.204 1.492 -2.658 1.00 83.81 135 THR A N 1
ATOM 1053 C CA . THR A 1 135 ? 17.853 1.942 -1.415 1.00 83.81 135 THR A CA 1
ATOM 1054 C C . THR A 1 135 ? 17.592 3.428 -1.159 1.00 83.81 135 THR A C 1
ATOM 1056 O O . THR A 1 135 ? 17.283 3.805 -0.032 1.00 83.81 135 THR A O 1
ATOM 1059 N N . MET A 1 136 ? 17.646 4.265 -2.202 1.00 81.38 136 MET A N 1
ATOM 1060 C CA . MET A 1 136 ? 17.321 5.690 -2.089 1.00 81.38 136 MET A CA 1
ATOM 1061 C C . MET A 1 136 ? 15.848 5.905 -1.748 1.00 81.38 136 MET A C 1
ATOM 1063 O O . MET A 1 136 ? 15.554 6.684 -0.851 1.00 81.38 136 MET A O 1
ATOM 1067 N N . VAL A 1 137 ? 14.920 5.185 -2.389 1.00 84.44 137 VAL A N 1
ATOM 1068 C CA . VAL A 1 137 ? 13.489 5.259 -2.052 1.00 84.44 137 VAL A CA 1
ATOM 1069 C C . VAL A 1 137 ? 13.257 4.897 -0.584 1.00 84.44 137 VAL A C 1
ATOM 1071 O O . VAL A 1 137 ? 12.579 5.646 0.115 1.00 84.44 137 VAL A O 1
ATOM 1074 N N . LYS A 1 138 ? 13.876 3.815 -0.093 1.00 83.88 138 LYS A N 1
ATOM 1075 C CA . LYS A 1 138 ? 13.818 3.426 1.323 1.00 83.88 138 LYS A CA 1
ATOM 1076 C C . LYS A 1 138 ? 14.317 4.548 2.236 1.00 83.88 138 LYS A C 1
ATOM 1078 O O . LYS A 1 138 ? 13.606 4.952 3.148 1.00 83.88 138 LYS A O 1
ATOM 1083 N N . TYR A 1 139 ? 15.501 5.086 1.944 1.00 81.19 139 TYR A N 1
ATOM 1084 C CA . TYR A 1 139 ? 16.102 6.171 2.718 1.00 81.19 139 TYR A CA 1
ATOM 1085 C C . TYR A 1 139 ? 15.213 7.421 2.761 1.00 81.19 139 TYR A C 1
ATOM 1087 O O . TYR A 1 139 ? 15.074 8.036 3.818 1.00 81.19 139 TYR A O 1
ATOM 1095 N N . CYS A 1 140 ? 14.588 7.774 1.635 1.00 80.81 140 CYS A N 1
ATOM 1096 C CA . CYS A 1 140 ? 13.721 8.945 1.537 1.00 80.81 140 CYS A CA 1
ATOM 1097 C C . CYS A 1 140 ? 12.443 8.795 2.360 1.00 80.81 140 CYS A C 1
ATOM 1099 O O . CYS A 1 140 ? 11.994 9.766 2.962 1.00 80.81 140 CYS A O 1
ATOM 1101 N N . ILE A 1 141 ? 11.881 7.586 2.382 1.00 80.06 141 ILE A N 1
ATOM 1102 C CA . ILE A 1 141 ? 10.680 7.255 3.151 1.00 80.06 141 ILE A CA 1
ATOM 1103 C C . ILE A 1 141 ? 10.989 7.226 4.655 1.00 80.06 141 ILE A C 1
ATOM 1105 O O . ILE A 1 141 ? 10.208 7.749 5.440 1.00 80.06 141 ILE A O 1
ATOM 1109 N N . GLU A 1 142 ? 12.126 6.651 5.059 1.00 79.62 142 GLU A N 1
ATOM 1110 C CA . GLU A 1 142 ? 12.501 6.503 6.475 1.00 79.62 142 GLU A CA 1
ATOM 1111 C C . GLU A 1 142 ? 12.930 7.813 7.141 1.00 79.62 142 GLU A C 1
ATOM 1113 O O . GLU A 1 142 ? 12.641 8.020 8.315 1.00 79.62 142 GLU A O 1
ATOM 1118 N N . ASN A 1 143 ? 13.637 8.683 6.416 1.00 74.69 143 ASN A N 1
ATOM 1119 C CA . ASN A 1 143 ? 14.282 9.865 7.000 1.00 74.69 143 ASN A CA 1
ATOM 1120 C C . ASN A 1 143 ? 13.588 11.182 6.643 1.00 74.69 143 ASN A C 1
ATOM 1122 O O . ASN A 1 143 ? 14.198 12.235 6.817 1.00 74.69 143 ASN A O 1
ATOM 1126 N N . GLU A 1 144 ? 12.364 11.127 6.103 1.00 67.75 144 GLU A N 1
ATOM 1127 C CA . GLU A 1 144 ? 11.621 12.308 5.633 1.00 67.75 144 GLU A CA 1
ATOM 1128 C C . GLU A 1 144 ? 12.501 13.218 4.771 1.00 67.75 144 GLU A C 1
ATOM 1130 O O . GLU A 1 144 ? 12.592 14.434 4.963 1.00 67.75 144 GLU A O 1
ATOM 1135 N N . ALA A 1 145 ? 13.222 12.608 3.825 1.00 64.00 145 ALA A N 1
ATOM 1136 C CA . ALA A 1 145 ? 14.058 13.384 2.930 1.00 64.00 145 ALA A CA 1
ATOM 1137 C C . ALA A 1 145 ? 13.171 14.409 2.213 1.00 64.00 145 ALA A C 1
ATOM 1139 O O . ALA A 1 145 ? 12.043 14.103 1.829 1.00 64.00 145 ALA A O 1
ATOM 1140 N N . ASN A 1 146 ? 13.698 15.618 2.008 1.00 66.31 146 ASN A N 1
ATOM 1141 C CA . ASN A 1 146 ? 12.982 16.775 1.454 1.00 66.31 146 ASN A CA 1
ATOM 1142 C C . ASN A 1 146 ? 12.706 16.630 -0.065 1.00 66.31 146 ASN A C 1
ATOM 1144 O O . ASN A 1 146 ? 12.884 17.556 -0.860 1.00 66.31 146 ASN A O 1
ATOM 1148 N N . ILE A 1 147 ? 12.364 15.415 -0.493 1.00 72.44 147 ILE A N 1
ATOM 1149 C CA . ILE A 1 147 ? 12.117 15.005 -1.863 1.00 72.44 147 ILE A CA 1
ATOM 1150 C C . ILE A 1 147 ? 10.603 14.925 -2.055 1.00 72.44 147 ILE A C 1
ATOM 1152 O O . ILE A 1 147 ? 9.919 14.247 -1.289 1.00 72.44 147 ILE A O 1
ATOM 1156 N N . PRO A 1 148 ? 10.058 15.559 -3.106 1.00 76.06 148 PRO A N 1
ATOM 1157 C CA . PRO A 1 148 ? 8.641 15.453 -3.411 1.00 76.06 148 PRO A CA 1
ATOM 1158 C C . PRO A 1 148 ? 8.224 13.991 -3.594 1.00 76.06 148 PRO A C 1
ATOM 1160 O O . PRO A 1 148 ? 8.817 13.262 -4.394 1.00 76.06 148 PRO A O 1
ATOM 1163 N N . LEU A 1 149 ? 7.147 13.578 -2.927 1.00 77.00 149 LEU A N 1
ATOM 1164 C CA . LEU A 1 149 ? 6.602 12.221 -3.032 1.00 77.00 149 LEU A CA 1
ATOM 1165 C C . LEU A 1 149 ? 6.205 11.858 -4.477 1.00 77.00 149 LEU A C 1
ATOM 1167 O O . LEU A 1 149 ? 6.296 10.702 -4.883 1.00 77.00 149 LEU A O 1
ATOM 1171 N N . SER A 1 150 ? 5.886 12.859 -5.302 1.00 78.69 150 SER A N 1
ATOM 1172 C CA . SER A 1 150 ? 5.666 12.705 -6.746 1.00 78.69 150 SER A CA 1
ATOM 1173 C C . SER A 1 150 ? 6.920 12.268 -7.519 1.00 78.69 150 SER A C 1
ATOM 1175 O O . SER A 1 150 ? 6.812 11.536 -8.504 1.00 78.69 150 SER A O 1
ATOM 1177 N N . SER A 1 151 ? 8.120 12.666 -7.084 1.00 78.75 151 SER A N 1
ATOM 1178 C CA . SER A 1 151 ? 9.388 12.186 -7.651 1.00 78.75 151 SER A CA 1
ATOM 1179 C C . SER A 1 151 ? 9.636 10.725 -7.284 1.00 78.75 151 SER A C 1
ATOM 1181 O O . SER A 1 151 ? 10.041 9.939 -8.140 1.00 78.75 151 SER A O 1
ATOM 1183 N N . ILE A 1 152 ? 9.325 10.346 -6.041 1.00 82.56 152 ILE A N 1
ATOM 1184 C CA . ILE A 1 152 ? 9.414 8.958 -5.568 1.00 82.56 152 ILE A CA 1
ATOM 1185 C C . ILE A 1 152 ? 8.437 8.074 -6.354 1.00 82.56 152 ILE A C 1
ATOM 1187 O O . ILE A 1 152 ? 8.837 7.041 -6.883 1.00 82.56 152 ILE A O 1
ATOM 1191 N N . GLN A 1 153 ? 7.183 8.505 -6.522 1.00 83.12 153 GLN A N 1
ATOM 1192 C CA . GLN A 1 153 ? 6.177 7.781 -7.309 1.00 83.12 153 GLN A CA 1
ATOM 1193 C C . GLN A 1 153 ? 6.620 7.554 -8.761 1.00 83.12 153 GLN A C 1
ATOM 1195 O O . GLN A 1 153 ? 6.479 6.446 -9.277 1.00 83.12 153 GLN A O 1
ATOM 1200 N N . LYS A 1 154 ? 7.202 8.570 -9.415 1.00 81.88 154 LYS A N 1
ATOM 1201 C CA . LYS A 1 154 ? 7.768 8.422 -10.768 1.00 81.88 154 LYS A CA 1
ATOM 1202 C C . LYS A 1 154 ? 8.898 7.399 -10.797 1.00 81.88 154 LYS A C 1
ATOM 1204 O O . LYS A 1 154 ? 8.916 6.552 -11.684 1.00 81.88 154 LYS A O 1
ATOM 1209 N N . ASN A 1 155 ? 9.816 7.453 -9.832 1.00 84.44 155 ASN A N 1
ATOM 1210 C CA . ASN A 1 155 ? 10.907 6.487 -9.742 1.00 84.44 155 ASN A CA 1
ATOM 1211 C C . ASN A 1 155 ? 10.376 5.056 -9.576 1.00 84.44 155 ASN A C 1
ATOM 1213 O O . ASN A 1 155 ? 10.783 4.170 -10.323 1.00 84.44 155 ASN A O 1
ATOM 1217 N N . VAL A 1 156 ? 9.407 4.849 -8.680 1.00 84.75 156 VAL A N 1
ATOM 1218 C CA . VAL A 1 156 ? 8.764 3.544 -8.485 1.00 84.75 156 VAL A CA 1
ATOM 1219 C C . VAL A 1 156 ? 8.074 3.073 -9.758 1.00 84.75 156 VAL A C 1
ATOM 1221 O O . VAL A 1 156 ? 8.292 1.938 -10.161 1.00 84.75 156 VAL A O 1
ATOM 1224 N N . HIS A 1 157 ? 7.317 3.930 -10.445 1.00 84.44 157 HIS A N 1
ATOM 1225 C CA . HIS A 1 157 ? 6.676 3.567 -11.711 1.00 84.44 157 HIS A CA 1
ATOM 1226 C C . HIS A 1 157 ? 7.687 3.063 -12.753 1.00 84.44 157 HIS A C 1
ATOM 1228 O O . HIS A 1 157 ? 7.464 2.029 -13.381 1.00 84.44 157 HIS A O 1
ATOM 1234 N N . VAL A 1 158 ? 8.826 3.748 -12.888 1.00 81.38 158 VAL A N 1
ATOM 1235 C CA . VAL A 1 158 ? 9.904 3.344 -13.799 1.00 81.38 158 VAL A CA 1
ATOM 1236 C C . VAL A 1 158 ? 10.550 2.028 -13.358 1.00 81.38 158 VAL A C 1
ATOM 1238 O O . VAL A 1 158 ? 10.763 1.153 -14.193 1.00 81.38 158 VAL A O 1
ATOM 1241 N N . ILE A 1 159 ? 10.824 1.847 -12.061 1.00 83.06 159 ILE A N 1
ATOM 1242 C CA . ILE A 1 159 ? 11.350 0.581 -11.524 1.00 83.06 159 ILE A CA 1
ATOM 1243 C C . ILE A 1 159 ? 10.398 -0.570 -11.852 1.00 83.06 159 ILE A C 1
ATOM 1245 O O . ILE A 1 159 ? 10.844 -1.597 -12.361 1.00 83.06 159 ILE A O 1
ATOM 1249 N N . MET A 1 160 ? 9.099 -0.398 -11.599 1.00 82.62 160 MET A N 1
ATOM 1250 C CA . MET A 1 160 ? 8.107 -1.435 -11.876 1.00 82.62 160 MET A CA 1
ATOM 1251 C C . MET A 1 160 ? 8.021 -1.732 -13.373 1.00 82.62 1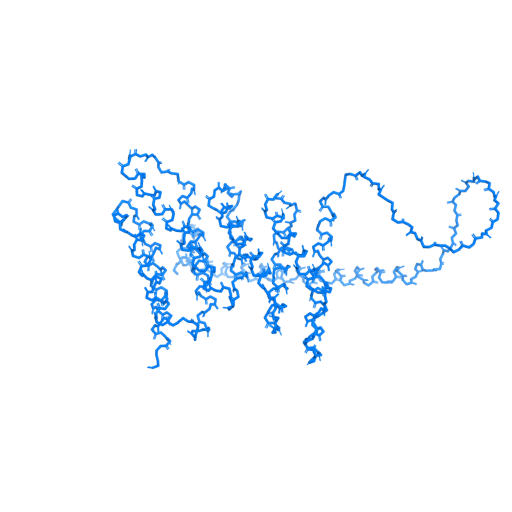60 MET A C 1
ATOM 1253 O O . MET A 1 160 ? 8.076 -2.894 -13.749 1.00 82.62 160 MET A O 1
ATOM 1257 N N . GLY A 1 161 ? 8.034 -0.713 -14.239 1.00 77.69 161 GLY A N 1
ATOM 1258 C CA . GLY A 1 161 ? 8.083 -0.927 -15.688 1.00 77.69 161 GLY A CA 1
ATOM 1259 C C . GLY A 1 161 ? 9.273 -1.790 -16.125 1.00 77.69 161 GLY A C 1
ATOM 1260 O O . GLY A 1 161 ? 9.131 -2.652 -16.994 1.00 77.69 161 GLY A O 1
ATOM 1261 N N . VAL A 1 162 ? 10.447 -1.606 -15.503 1.00 76.25 162 VAL A N 1
ATOM 1262 C CA . VAL A 1 162 ? 11.639 -2.420 -15.807 1.00 76.25 162 VAL A CA 1
ATOM 1263 C C . VAL A 1 162 ? 11.421 -3.869 -15.362 1.00 76.25 162 VAL A C 1
ATOM 1265 O O . VAL A 1 162 ? 11.751 -4.791 -16.107 1.00 76.25 162 VAL A O 1
ATOM 1268 N N . LEU A 1 163 ? 10.799 -4.085 -14.199 1.00 76.12 163 LEU A N 1
ATOM 1269 C CA . LEU A 1 163 ? 10.476 -5.419 -13.674 1.00 76.12 163 LEU A CA 1
ATOM 1270 C C . LEU A 1 163 ? 9.429 -6.179 -14.506 1.00 76.12 163 LEU A C 1
ATOM 1272 O O . LEU A 1 163 ? 9.491 -7.414 -14.580 1.00 76.12 163 LEU A O 1
ATOM 1276 N N . ASP A 1 164 ? 8.493 -5.455 -15.120 1.00 74.19 164 ASP A N 1
ATOM 1277 C CA . ASP A 1 164 ? 7.427 -6.000 -15.969 1.00 74.19 164 ASP A CA 1
ATOM 1278 C C . ASP A 1 164 ? 7.980 -6.450 -17.328 1.00 74.19 164 ASP A C 1
ATOM 1280 O O . ASP A 1 164 ? 7.563 -7.469 -17.882 1.00 74.19 164 ASP A O 1
ATOM 1284 N N . SER A 1 165 ? 8.956 -5.707 -17.855 1.00 68.00 165 SER A N 1
ATOM 1285 C CA . SER A 1 165 ? 9.530 -5.935 -19.185 1.00 68.00 165 SER A CA 1
ATOM 1286 C C . SER A 1 165 ? 10.440 -7.168 -19.288 1.00 68.00 165 SER A C 1
ATOM 1288 O O . SER A 1 165 ? 10.740 -7.617 -20.398 1.00 68.00 165 SER A O 1
ATOM 1290 N N . GLU A 1 166 ? 10.868 -7.761 -18.165 1.00 61.59 166 GLU A N 1
ATOM 1291 C CA . GLU A 1 166 ? 11.967 -8.728 -18.173 1.00 61.59 166 GLU A CA 1
ATOM 1292 C C . GLU A 1 166 ? 11.704 -10.081 -17.477 1.00 61.59 166 GLU A C 1
ATOM 1294 O O . GLU A 1 166 ? 11.081 -10.216 -16.416 1.00 61.59 166 GLU A O 1
ATOM 1299 N N . LYS A 1 167 ? 12.313 -11.124 -18.064 1.00 56.59 167 LYS A N 1
ATOM 1300 C CA . LYS A 1 167 ? 12.581 -12.429 -17.439 1.00 56.59 167 LYS A CA 1
ATOM 1301 C C . LYS A 1 167 ? 13.859 -12.335 -16.597 1.00 56.59 167 LYS A C 1
ATOM 1303 O O . LYS A 1 167 ? 14.848 -12.995 -16.902 1.00 56.59 167 LYS A O 1
ATOM 1308 N N . ILE A 1 168 ? 13.886 -11.469 -15.589 1.00 53.56 168 ILE A N 1
ATOM 1309 C CA . ILE A 1 168 ? 15.065 -11.351 -14.721 1.00 53.56 168 ILE A CA 1
ATOM 1310 C C . ILE A 1 168 ? 15.153 -12.628 -13.880 1.00 53.56 168 ILE A C 1
ATOM 1312 O O . ILE A 1 168 ? 14.253 -12.932 -13.097 1.00 53.56 168 ILE A O 1
ATOM 1316 N N . VAL A 1 169 ? 16.224 -13.388 -14.100 1.00 46.28 169 VAL A N 1
ATOM 1317 C CA . VAL A 1 169 ? 16.442 -14.728 -13.532 1.00 46.28 169 VAL A CA 1
ATOM 1318 C C . VAL A 1 169 ? 16.854 -14.672 -12.051 1.00 46.28 169 VAL A C 1
ATOM 1320 O O . VAL A 1 169 ? 16.661 -15.653 -11.348 1.00 46.28 169 VAL A O 1
ATOM 1323 N N . ASP A 1 170 ? 17.296 -13.515 -11.543 1.00 58.50 170 ASP A N 1
ATOM 1324 C CA . ASP A 1 170 ? 17.676 -13.316 -10.134 1.00 58.50 170 ASP A CA 1
ATOM 1325 C C . ASP A 1 170 ? 17.108 -12.005 -9.561 1.00 58.50 170 ASP A C 1
ATOM 1327 O O . ASP A 1 170 ? 17.810 -11.025 -9.313 1.00 58.50 170 ASP A O 1
ATOM 1331 N N . LEU A 1 171 ? 15.786 -11.973 -9.358 1.00 67.31 171 LEU A N 1
ATOM 1332 C CA . LEU A 1 171 ? 15.091 -10.851 -8.709 1.00 67.31 171 LEU A CA 1
ATOM 1333 C C . LEU A 1 171 ? 14.972 -10.973 -7.195 1.00 67.31 171 LEU A C 1
ATOM 1335 O O . LEU A 1 171 ? 14.401 -10.076 -6.587 1.00 67.31 171 LEU A O 1
ATOM 1339 N N . VAL A 1 172 ? 15.479 -12.037 -6.572 1.00 73.50 172 VAL A N 1
ATOM 1340 C CA . VAL A 1 172 ? 15.213 -12.323 -5.151 1.00 73.50 172 VAL A CA 1
ATOM 1341 C C . VAL A 1 172 ? 15.587 -11.135 -4.259 1.00 73.50 172 VAL A C 1
ATOM 1343 O O . VAL A 1 172 ? 14.739 -10.637 -3.530 1.00 73.50 172 VAL A O 1
ATOM 1346 N N . GLN A 1 173 ? 16.795 -10.583 -4.415 1.00 76.50 173 GLN A N 1
ATOM 1347 C CA . GLN A 1 173 ? 17.239 -9.425 -3.624 1.00 76.50 173 GLN A CA 1
ATOM 1348 C C . GLN A 1 173 ? 16.413 -8.160 -3.894 1.00 76.50 173 GLN A C 1
ATOM 1350 O O . GLN A 1 173 ? 16.162 -7.378 -2.986 1.00 76.50 173 GLN A O 1
ATOM 1355 N N . VAL A 1 174 ? 15.999 -7.943 -5.143 1.00 78.50 174 VAL A N 1
ATOM 1356 C CA . VAL A 1 174 ? 15.197 -6.777 -5.537 1.00 78.50 174 VAL A CA 1
ATOM 1357 C C . VAL A 1 174 ? 13.782 -6.885 -4.974 1.00 78.50 174 VAL A C 1
ATOM 1359 O O . VAL A 1 174 ? 13.255 -5.916 -4.438 1.00 78.50 174 VAL A O 1
ATOM 1362 N N . VAL A 1 175 ? 13.190 -8.074 -5.063 1.00 80.00 175 VAL A N 1
ATOM 1363 C CA . VAL A 1 175 ? 11.891 -8.415 -4.481 1.00 80.00 175 VAL A CA 1
ATOM 1364 C C . VAL A 1 175 ? 11.932 -8.235 -2.971 1.00 80.00 175 VAL A C 1
ATOM 1366 O O . VAL A 1 175 ? 11.062 -7.557 -2.438 1.00 80.00 175 VAL A O 1
ATOM 1369 N N . ASP A 1 176 ? 12.944 -8.775 -2.293 1.00 83.56 176 ASP A N 1
ATOM 1370 C CA . ASP A 1 176 ? 13.086 -8.628 -0.844 1.00 83.56 176 ASP A CA 1
ATOM 1371 C C . ASP A 1 176 ? 13.261 -7.152 -0.453 1.00 83.56 176 ASP A C 1
ATOM 1373 O O . ASP A 1 176 ? 12.563 -6.685 0.441 1.00 83.56 176 ASP A O 1
ATOM 1377 N N . CYS A 1 177 ? 14.056 -6.366 -1.194 1.00 83.62 177 CYS A N 1
ATOM 1378 C CA . CYS A 1 177 ? 14.135 -4.917 -0.976 1.00 83.62 177 CYS A CA 1
ATOM 1379 C C . CYS A 1 177 ? 12.781 -4.209 -1.148 1.00 83.62 177 CYS A C 1
ATOM 1381 O O . CYS A 1 177 ? 12.469 -3.309 -0.373 1.00 83.62 177 CYS A O 1
ATOM 1383 N N . ILE A 1 178 ? 11.972 -4.583 -2.145 1.00 85.38 178 ILE A N 1
ATOM 1384 C CA . ILE A 1 178 ? 10.634 -3.996 -2.329 1.00 85.38 178 ILE A CA 1
ATOM 1385 C C . ILE A 1 178 ? 9.717 -4.374 -1.165 1.00 85.38 178 ILE A C 1
ATOM 1387 O O . ILE A 1 178 ? 9.000 -3.517 -0.657 1.00 85.38 178 ILE A O 1
ATOM 1391 N N . ILE A 1 179 ? 9.748 -5.631 -0.719 1.00 86.25 179 ILE A N 1
ATOM 1392 C CA . ILE A 1 179 ? 8.960 -6.084 0.431 1.00 86.25 179 ILE A CA 1
ATOM 1393 C C . ILE A 1 179 ? 9.373 -5.330 1.700 1.00 86.25 179 ILE A C 1
ATOM 1395 O O . ILE A 1 179 ? 8.498 -4.826 2.400 1.00 86.25 179 ILE A O 1
ATOM 1399 N N . ASP A 1 180 ? 10.671 -5.153 1.944 1.00 87.38 180 ASP A N 1
ATOM 1400 C CA . ASP A 1 180 ? 11.176 -4.367 3.074 1.00 87.38 180 ASP A CA 1
ATOM 1401 C C . ASP A 1 180 ? 10.696 -2.909 3.019 1.00 87.38 180 ASP A C 1
ATOM 1403 O O . ASP A 1 180 ? 10.305 -2.340 4.039 1.00 87.38 180 ASP A O 1
ATOM 1407 N N . ILE A 1 181 ? 10.688 -2.296 1.828 1.00 87.19 181 ILE A N 1
ATOM 1408 C CA . ILE A 1 181 ? 10.174 -0.933 1.629 1.00 87.19 181 ILE A CA 1
ATOM 1409 C C . ILE A 1 181 ? 8.676 -0.873 1.920 1.00 87.19 181 ILE A C 1
ATOM 1411 O O . ILE A 1 181 ? 8.231 0.016 2.641 1.00 87.19 181 ILE A O 1
ATOM 1415 N N . VAL A 1 182 ? 7.886 -1.812 1.394 1.00 88.94 182 VAL A N 1
ATOM 1416 C CA . VAL A 1 182 ? 6.437 -1.843 1.637 1.00 88.94 182 VAL A CA 1
ATOM 1417 C C . VAL A 1 182 ? 6.143 -2.054 3.123 1.00 88.94 182 VAL A C 1
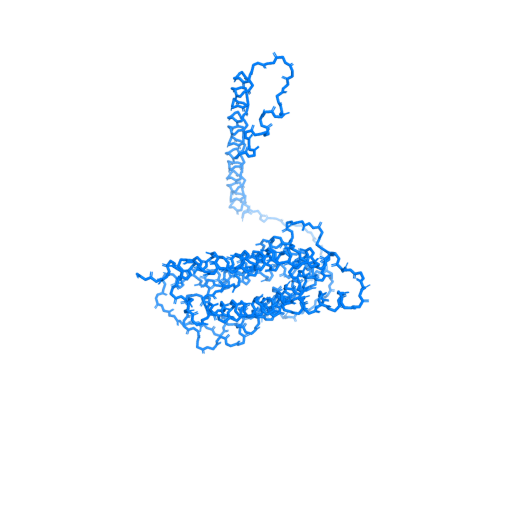ATOM 1419 O O . VAL A 1 182 ? 5.263 -1.385 3.659 1.00 88.94 182 VAL A O 1
ATOM 1422 N N . MET A 1 183 ? 6.897 -2.914 3.813 1.00 88.31 183 MET A N 1
ATOM 1423 C CA . MET A 1 183 ? 6.771 -3.097 5.261 1.00 88.31 183 MET A CA 1
ATOM 1424 C C . MET A 1 183 ? 7.090 -1.806 6.023 1.00 88.31 183 MET A C 1
ATOM 1426 O O . MET A 1 183 ? 6.358 -1.429 6.936 1.00 88.31 183 MET A O 1
ATOM 1430 N N . CYS A 1 184 ? 8.146 -1.098 5.618 1.00 87.19 184 CYS A N 1
ATOM 1431 C CA . CYS A 1 184 ? 8.503 0.195 6.189 1.00 87.19 184 CYS A CA 1
ATOM 1432 C C . CYS A 1 184 ? 7.381 1.231 6.001 1.00 87.19 184 CYS A C 1
ATOM 1434 O O . CYS A 1 184 ? 6.969 1.871 6.967 1.00 87.19 184 CYS A O 1
ATOM 1436 N N . ILE A 1 185 ? 6.800 1.317 4.797 1.00 86.19 185 ILE A N 1
ATOM 1437 C CA . ILE A 1 185 ? 5.659 2.203 4.523 1.00 86.19 185 ILE A CA 1
ATOM 1438 C C . ILE A 1 185 ? 4.452 1.835 5.395 1.00 86.19 185 ILE A C 1
ATOM 1440 O O . ILE A 1 185 ? 3.842 2.728 5.973 1.00 86.19 185 ILE A O 1
ATOM 1444 N N . LEU A 1 186 ? 4.112 0.547 5.531 1.00 87.88 186 LEU A N 1
ATOM 1445 C CA . LEU A 1 186 ? 2.990 0.107 6.372 1.00 87.88 186 LEU A CA 1
ATOM 1446 C C . LEU A 1 186 ? 3.190 0.501 7.843 1.00 87.88 186 LEU A C 1
ATOM 1448 O O . LEU A 1 186 ? 2.246 0.965 8.483 1.00 87.88 186 LEU A O 1
ATOM 1452 N N . ASN A 1 187 ? 4.415 0.384 8.361 1.00 86.81 187 ASN A N 1
ATOM 1453 C CA . ASN A 1 187 ? 4.745 0.819 9.717 1.00 86.81 187 ASN A CA 1
ATOM 1454 C C . ASN A 1 187 ? 4.638 2.341 9.874 1.00 86.81 187 ASN A C 1
ATOM 1456 O O . ASN A 1 187 ? 3.996 2.812 10.810 1.00 86.81 187 ASN A O 1
ATOM 1460 N N . ILE A 1 188 ? 5.196 3.120 8.945 1.00 85.25 188 ILE A N 1
ATOM 1461 C CA . ILE A 1 188 ? 5.062 4.586 8.963 1.00 85.25 188 ILE A CA 1
ATOM 1462 C C . ILE A 1 188 ? 3.586 4.978 8.911 1.00 85.25 188 ILE A C 1
ATOM 1464 O O . ILE A 1 188 ? 3.138 5.820 9.683 1.00 85.25 188 ILE A O 1
ATOM 1468 N N . MET A 1 189 ? 2.805 4.319 8.057 1.00 84.25 189 MET A N 1
ATOM 1469 C CA . MET A 1 189 ? 1.376 4.569 7.954 1.00 84.25 189 MET A CA 1
ATOM 1470 C C . MET A 1 189 ? 0.644 4.318 9.264 1.00 84.25 189 MET A C 1
ATOM 1472 O O . MET A 1 189 ? -0.212 5.126 9.603 1.00 84.25 189 MET A O 1
ATOM 1476 N N . LEU A 1 190 ? 0.967 3.242 9.985 1.00 83.19 190 LEU A N 1
ATOM 1477 C CA . LEU A 1 190 ? 0.268 2.867 11.211 1.00 83.19 190 LEU A CA 1
ATOM 1478 C C . LEU A 1 190 ? 0.670 3.737 12.412 1.00 83.19 190 LEU A C 1
ATOM 1480 O O . LEU A 1 190 ? -0.202 4.136 13.183 1.00 83.19 190 LEU A O 1
ATOM 1484 N N . PHE A 1 191 ? 1.962 4.037 12.569 1.00 81.38 191 PHE A N 1
ATOM 1485 C CA . PHE A 1 191 ? 2.509 4.628 13.797 1.00 81.38 191 PHE A CA 1
ATOM 1486 C C . PHE A 1 191 ? 2.790 6.134 13.727 1.00 81.38 191 PHE A C 1
ATOM 1488 O O . PHE A 1 191 ? 2.945 6.749 14.780 1.00 81.38 191 PHE A O 1
ATOM 1495 N N . LYS A 1 192 ? 2.868 6.733 12.533 1.00 79.94 192 LYS A N 1
ATOM 1496 C CA . LYS A 1 192 ? 3.147 8.166 12.380 1.00 79.94 192 LYS A CA 1
ATOM 1497 C C . LYS A 1 192 ? 1.849 8.984 12.363 1.00 79.94 192 LYS A C 1
ATOM 1499 O O . LYS A 1 192 ? 0.843 8.567 11.785 1.00 79.94 192 LYS A O 1
ATOM 1504 N N . GLU A 1 193 ? 1.884 10.165 12.978 1.00 74.56 193 GLU A N 1
ATOM 1505 C CA . GLU A 1 193 ? 0.906 11.220 12.704 1.00 74.56 193 GLU A CA 1
ATOM 1506 C C . GLU A 1 193 ? 1.191 11.800 11.316 1.00 74.56 193 GLU A C 1
ATOM 1508 O O . GLU A 1 193 ? 2.275 12.326 11.065 1.00 74.56 193 GLU A O 1
ATOM 1513 N N . HIS A 1 194 ? 0.236 11.667 10.398 1.00 72.50 194 HIS A N 1
ATOM 1514 C CA . HIS A 1 194 ? 0.355 12.243 9.058 1.00 72.50 194 HIS A CA 1
ATOM 1515 C C . HIS A 1 194 ? -0.033 13.714 9.117 1.00 72.50 194 HIS A C 1
ATOM 1517 O O . HIS A 1 194 ? -1.116 14.045 9.604 1.00 72.50 194 HIS A O 1
ATOM 1523 N N . GLU A 1 195 ? 0.825 14.594 8.602 1.00 66.62 195 GLU A N 1
ATOM 1524 C CA . GLU A 1 195 ? 0.583 16.043 8.643 1.00 66.62 195 GLU A CA 1
ATOM 1525 C C . GLU A 1 195 ? -0.614 16.433 7.764 1.00 66.62 195 GLU A C 1
ATOM 1527 O O . GLU A 1 195 ? -1.288 17.438 8.004 1.00 66.62 195 GLU A O 1
ATOM 1532 N N . SER A 1 196 ? -0.905 15.618 6.743 1.00 73.06 196 SER A N 1
ATOM 1533 C CA . SER A 1 196 ? -2.015 15.828 5.818 1.00 73.06 196 SER A CA 1
ATOM 1534 C C . SER A 1 196 ? -2.651 14.519 5.342 1.00 73.06 196 SER A C 1
ATOM 1536 O O . SER A 1 196 ? -2.006 13.477 5.227 1.00 73.06 196 SER A O 1
ATOM 1538 N N . MET A 1 197 ? -3.937 14.586 4.980 1.00 76.31 197 MET A N 1
ATOM 1539 C CA . MET A 1 197 ? -4.640 13.483 4.308 1.00 76.31 197 MET A CA 1
ATOM 1540 C C . MET A 1 197 ? -4.001 13.131 2.950 1.00 76.31 197 MET A C 1
ATOM 1542 O O . MET A 1 197 ? -4.049 11.977 2.525 1.00 76.31 197 MET A O 1
ATOM 1546 N N . GLU A 1 198 ? -3.377 14.113 2.292 1.00 77.50 198 GLU A N 1
ATOM 1547 C CA . GLU A 1 198 ? -2.681 13.945 1.012 1.00 77.50 198 GLU A CA 1
ATOM 1548 C C . GLU A 1 198 ? -1.419 13.077 1.149 1.00 77.50 198 GLU A C 1
ATOM 1550 O O . GLU A 1 198 ? -1.162 12.235 0.286 1.00 77.50 198 GLU A O 1
ATOM 1555 N N . GLU A 1 199 ? -0.662 13.218 2.244 1.00 78.69 199 GLU A N 1
ATOM 1556 C CA . GLU A 1 199 ? 0.521 12.393 2.538 1.00 78.69 199 GLU A CA 1
ATOM 1557 C C . GLU A 1 199 ? 0.133 10.911 2.655 1.00 78.69 199 GLU A C 1
ATOM 1559 O O . GLU A 1 199 ? 0.688 10.057 1.955 1.00 78.69 199 GLU A O 1
ATOM 1564 N N . ALA A 1 200 ? -0.896 10.615 3.456 1.00 81.38 200 ALA A N 1
ATOM 1565 C CA . ALA A 1 200 ? -1.407 9.259 3.635 1.00 81.38 200 ALA A CA 1
ATOM 1566 C C . ALA A 1 200 ? -1.914 8.651 2.314 1.00 81.38 200 ALA A C 1
ATOM 1568 O O . ALA A 1 200 ? -1.627 7.493 2.002 1.00 81.38 200 ALA A O 1
ATOM 1569 N N . GLU A 1 201 ? -2.629 9.427 1.494 1.00 85.19 201 GLU A N 1
ATOM 1570 C CA . GLU A 1 201 ? -3.103 8.969 0.185 1.00 85.19 201 GLU A CA 1
ATOM 1571 C C . GLU A 1 201 ? -1.958 8.689 -0.797 1.00 85.19 201 GLU A C 1
ATOM 1573 O O . GLU A 1 201 ? -1.993 7.713 -1.561 1.00 85.19 201 GLU A O 1
ATOM 1578 N N . CYS A 1 202 ? -0.903 9.495 -0.755 1.00 83.25 202 CYS A N 1
ATOM 1579 C CA . CYS A 1 202 ? 0.261 9.267 -1.589 1.00 83.25 202 CYS A CA 1
ATOM 1580 C C . CYS A 1 202 ? 1.040 8.009 -1.170 1.00 83.25 202 CYS A C 1
ATOM 1582 O O . CYS A 1 202 ? 1.503 7.284 -2.056 1.00 83.25 202 CYS A O 1
ATOM 1584 N N . LEU A 1 203 ? 1.137 7.701 0.131 1.00 84.38 203 LEU A N 1
ATOM 1585 C CA . LEU A 1 203 ? 1.723 6.446 0.630 1.00 84.38 203 LEU A CA 1
ATOM 1586 C C . LEU A 1 203 ? 0.897 5.223 0.205 1.00 84.38 203 LEU A C 1
ATOM 1588 O O . LEU A 1 203 ? 1.456 4.240 -0.287 1.00 84.38 203 LEU A O 1
ATOM 1592 N N . VAL A 1 204 ? -0.436 5.307 0.287 1.00 88.25 204 VAL A N 1
ATOM 1593 C CA . VAL A 1 204 ? -1.348 4.267 -0.229 1.00 88.25 204 VAL A CA 1
ATOM 1594 C C . VAL A 1 204 ? -1.100 4.023 -1.724 1.00 88.25 204 VAL A C 1
ATOM 1596 O O . VAL A 1 204 ? -0.989 2.877 -2.177 1.00 88.25 204 VAL A O 1
ATOM 1599 N N . THR A 1 205 ? -0.973 5.099 -2.503 1.00 87.62 205 THR A N 1
ATOM 1600 C CA . THR A 1 205 ? -0.696 5.034 -3.948 1.00 87.62 205 THR A CA 1
ATOM 1601 C C . THR A 1 205 ? 0.679 4.427 -4.233 1.00 87.62 205 THR A C 1
ATOM 1603 O O . THR A 1 205 ? 0.840 3.655 -5.182 1.00 87.62 205 THR A O 1
ATOM 1606 N N . LEU A 1 206 ? 1.670 4.720 -3.391 1.00 86.75 206 LEU A N 1
ATOM 1607 C CA . LEU A 1 206 ? 3.024 4.192 -3.512 1.00 86.75 206 LEU A CA 1
ATOM 1608 C C . LEU A 1 206 ? 3.059 2.671 -3.311 1.00 86.75 206 LEU A C 1
ATOM 1610 O O . LEU A 1 206 ? 3.586 1.957 -4.165 1.00 86.75 206 LEU A O 1
ATOM 1614 N N . VAL A 1 207 ? 2.426 2.155 -2.251 1.00 87.44 207 VAL A N 1
ATOM 1615 C CA . VAL A 1 207 ? 2.313 0.700 -2.018 1.00 87.44 207 VAL A CA 1
ATOM 1616 C C . VAL A 1 207 ? 1.559 0.018 -3.160 1.00 87.44 207 VAL A C 1
ATOM 1618 O O . VAL A 1 207 ? 1.987 -1.017 -3.672 1.00 87.44 207 VAL A O 1
ATOM 1621 N N . THR A 1 208 ? 0.476 0.637 -3.630 1.00 86.69 208 THR A N 1
ATOM 1622 C CA . THR A 1 208 ? -0.294 0.138 -4.781 1.00 86.69 208 THR A CA 1
ATOM 1623 C C . THR A 1 208 ? 0.558 0.091 -6.060 1.00 86.69 208 THR A C 1
ATOM 1625 O O . THR A 1 208 ? 0.398 -0.807 -6.893 1.00 86.69 208 THR A O 1
ATOM 1628 N N . SER A 1 209 ? 1.503 1.023 -6.221 1.00 85.19 209 SER A N 1
ATOM 1629 C CA . SER A 1 209 ? 2.436 1.056 -7.354 1.00 85.19 209 SER A CA 1
ATOM 1630 C C . SER A 1 209 ? 3.434 -0.100 -7.293 1.00 85.19 209 SER A C 1
ATOM 1632 O O . SER A 1 209 ? 3.606 -0.783 -8.299 1.00 85.19 209 SER A O 1
ATOM 1634 N N . PHE A 1 210 ? 3.993 -0.396 -6.113 1.00 84.50 210 PHE A N 1
ATOM 1635 C CA . PHE A 1 210 ? 4.868 -1.558 -5.889 1.00 84.50 210 PHE A CA 1
ATOM 1636 C C . PHE A 1 210 ? 4.171 -2.911 -6.085 1.00 84.50 210 PHE A C 1
ATOM 1638 O O . PHE A 1 210 ? 4.833 -3.927 -6.305 1.00 84.50 210 PHE A O 1
ATOM 1645 N N . CYS A 1 211 ? 2.839 -2.949 -6.023 1.00 82.44 211 CYS A N 1
ATOM 1646 C CA . CYS A 1 211 ? 2.071 -4.171 -6.213 1.00 82.44 211 CYS A CA 1
ATOM 1647 C C . CYS A 1 211 ? 2.027 -4.602 -7.690 1.00 82.44 211 CYS A C 1
ATOM 1649 O O . CYS A 1 211 ? 1.081 -4.299 -8.429 1.00 82.44 211 CYS A O 1
ATOM 1651 N N . HIS A 1 212 ? 3.076 -5.308 -8.111 1.00 79.44 212 HIS A N 1
ATOM 1652 C CA . HIS A 1 212 ? 3.178 -6.015 -9.389 1.00 79.44 212 HIS A CA 1
ATOM 1653 C C . HIS A 1 212 ? 2.699 -7.471 -9.280 1.00 79.44 212 HIS A C 1
ATOM 1655 O O . HIS A 1 212 ? 2.710 -8.055 -8.198 1.00 79.44 212 HIS A O 1
ATOM 1661 N N . VAL A 1 213 ? 2.345 -8.072 -10.421 1.00 75.50 213 VAL A N 1
ATOM 1662 C CA . VAL A 1 213 ? 1.833 -9.447 -10.597 1.00 75.50 213 VAL A CA 1
ATOM 1663 C C . VAL A 1 213 ? 2.641 -10.489 -9.798 1.00 75.50 213 VAL A C 1
ATOM 1665 O O . VAL A 1 213 ? 2.079 -11.342 -9.122 1.00 75.50 213 VAL A O 1
ATOM 1668 N N . LYS A 1 214 ? 3.978 -10.371 -9.788 1.00 76.81 214 LYS A N 1
ATOM 1669 C CA . LYS A 1 214 ? 4.893 -11.298 -9.085 1.00 76.81 214 LYS A CA 1
ATOM 1670 C C . LYS A 1 214 ? 4.956 -11.073 -7.566 1.00 76.81 214 LYS A C 1
ATOM 1672 O O . LYS A 1 214 ? 5.416 -11.944 -6.839 1.00 76.81 214 LYS A O 1
ATOM 1677 N N . LEU A 1 215 ? 4.561 -9.891 -7.095 1.00 81.88 215 LEU A N 1
ATOM 1678 C CA . LEU A 1 215 ? 4.640 -9.464 -5.692 1.00 81.88 215 LEU A CA 1
ATOM 1679 C C . LEU A 1 215 ? 3.281 -9.486 -4.989 1.00 81.88 215 LEU A C 1
ATOM 1681 O O . LEU A 1 215 ? 3.235 -9.387 -3.765 1.00 81.88 215 LEU A O 1
ATOM 1685 N N . PHE A 1 216 ? 2.196 -9.618 -5.755 1.00 85.50 216 PHE A N 1
ATOM 1686 C CA . PHE A 1 216 ? 0.815 -9.513 -5.298 1.00 85.50 216 PHE A CA 1
ATOM 1687 C C . PHE A 1 216 ? 0.539 -10.354 -4.049 1.00 85.50 216 PHE A C 1
ATOM 1689 O O . PHE A 1 216 ? 0.215 -9.802 -3.000 1.00 85.50 216 PHE A O 1
ATOM 1696 N N . GLU A 1 217 ? 0.755 -11.669 -4.124 1.00 86.56 217 GLU A N 1
ATOM 1697 C CA . GLU A 1 217 ? 0.488 -12.583 -3.010 1.00 86.56 217 GLU A CA 1
ATOM 1698 C C . GLU A 1 217 ? 1.294 -12.218 -1.752 1.00 86.56 217 GLU A C 1
ATOM 1700 O O . GLU A 1 217 ? 0.765 -12.248 -0.639 1.00 86.56 217 GLU A O 1
ATOM 1705 N N . ARG A 1 218 ? 2.567 -11.838 -1.914 1.00 87.25 218 ARG A N 1
ATOM 1706 C CA . ARG A 1 218 ? 3.459 -11.522 -0.790 1.00 87.25 218 ARG A CA 1
ATOM 1707 C C . ARG A 1 218 ? 3.082 -10.197 -0.124 1.00 87.25 218 ARG A C 1
ATOM 1709 O O . ARG A 1 218 ? 3.058 -10.134 1.102 1.00 87.25 218 ARG A O 1
ATOM 1716 N N . ILE A 1 219 ? 2.727 -9.178 -0.910 1.00 89.44 219 ILE A N 1
ATOM 1717 C CA . ILE A 1 219 ? 2.258 -7.883 -0.397 1.00 89.44 219 ILE A CA 1
ATOM 1718 C C . ILE A 1 219 ? 0.911 -8.047 0.312 1.00 89.44 219 ILE A C 1
ATOM 1720 O O . ILE A 1 219 ? 0.785 -7.604 1.447 1.00 89.44 219 ILE A O 1
ATOM 1724 N N . VAL A 1 220 ? -0.059 -8.744 -0.294 1.00 90.88 220 VAL A N 1
ATOM 1725 C CA . VAL A 1 220 ? -1.374 -8.988 0.329 1.00 90.88 220 VAL A CA 1
ATOM 1726 C C . VAL A 1 220 ? -1.216 -9.725 1.658 1.00 90.88 220 VAL A C 1
ATOM 1728 O O . VAL A 1 220 ? -1.772 -9.294 2.666 1.00 90.88 220 VAL A O 1
ATOM 1731 N N . LYS A 1 221 ? -0.408 -10.795 1.697 1.00 90.75 221 LYS A N 1
ATOM 1732 C CA . LYS A 1 221 ? -0.143 -11.537 2.939 1.00 90.75 221 LYS A CA 1
ATOM 1733 C C . LYS A 1 221 ? 0.464 -10.656 4.026 1.00 90.75 221 LYS A C 1
ATOM 1735 O O . LYS A 1 221 ? 0.048 -10.785 5.174 1.00 90.75 221 LYS A O 1
ATOM 1740 N N . MET A 1 222 ? 1.402 -9.782 3.666 1.00 90.69 222 MET A N 1
ATOM 1741 C CA . MET A 1 222 ? 2.049 -8.861 4.598 1.00 90.69 222 MET A CA 1
ATOM 1742 C C . MET A 1 222 ? 1.078 -7.804 5.129 1.00 90.69 222 MET A C 1
ATOM 1744 O O . MET A 1 222 ? 1.037 -7.559 6.330 1.00 90.69 222 MET A O 1
ATOM 1748 N N . THR A 1 223 ? 0.250 -7.219 4.262 1.00 91.75 223 THR A N 1
ATOM 1749 C CA . THR A 1 223 ? -0.784 -6.264 4.677 1.00 91.75 223 THR A CA 1
ATOM 1750 C C . THR A 1 223 ? -1.824 -6.919 5.593 1.00 91.75 223 THR A C 1
ATOM 1752 O O . THR A 1 223 ? -2.227 -6.310 6.580 1.00 91.75 223 THR A O 1
ATOM 1755 N N . LEU A 1 224 ? 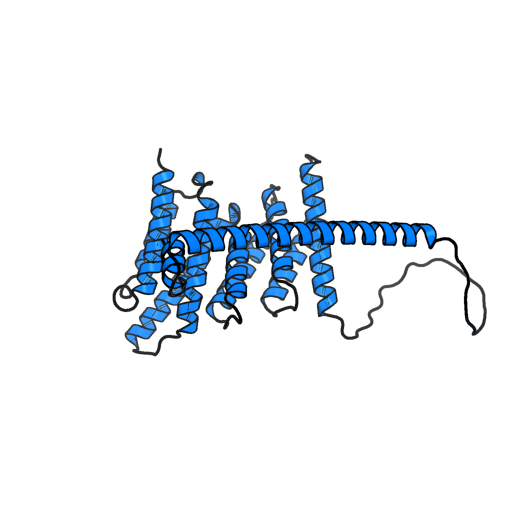-2.207 -8.175 5.332 1.00 92.75 224 LEU A N 1
ATOM 1756 C CA . LEU A 1 224 ? -3.085 -8.946 6.222 1.00 92.75 224 LEU A CA 1
ATOM 1757 C C . LEU A 1 224 ? -2.453 -9.194 7.595 1.00 92.75 224 LEU A C 1
ATOM 1759 O O . LEU A 1 224 ? -3.139 -9.047 8.599 1.00 92.75 224 LEU A O 1
ATOM 1763 N N . THR A 1 225 ? -1.153 -9.495 7.661 1.00 93.25 225 THR A N 1
ATOM 1764 C CA . THR A 1 225 ? -0.452 -9.663 8.945 1.00 93.25 225 THR A CA 1
ATOM 1765 C C . THR A 1 225 ? -0.494 -8.387 9.787 1.00 93.25 225 THR A C 1
ATOM 1767 O O . THR A 1 225 ? -0.746 -8.464 10.984 1.00 93.25 225 THR A O 1
ATOM 1770 N N . VAL A 1 226 ? -0.364 -7.205 9.174 1.00 91.88 226 VAL A N 1
ATOM 1771 C CA . VAL A 1 226 ? -0.530 -5.925 9.892 1.00 91.88 226 VAL A CA 1
ATOM 1772 C C . VAL A 1 226 ? -1.952 -5.774 10.456 1.00 91.88 226 VAL A C 1
ATOM 1774 O O . VAL A 1 226 ? -2.128 -5.323 11.588 1.00 91.88 226 VAL A O 1
ATOM 1777 N N . ILE A 1 227 ? -2.980 -6.181 9.703 1.00 92.94 227 ILE A N 1
ATOM 1778 C CA . ILE A 1 227 ? -4.381 -6.147 10.163 1.00 92.94 227 ILE A CA 1
ATOM 1779 C C . ILE A 1 227 ? -4.613 -7.148 11.304 1.00 92.94 227 ILE A C 1
ATOM 1781 O O . ILE A 1 227 ? -5.305 -6.826 12.269 1.00 92.94 227 ILE A O 1
ATOM 1785 N N . GLU A 1 228 ? -4.022 -8.339 11.232 1.00 93.50 228 GLU A N 1
ATOM 1786 C CA . GLU A 1 228 ? -4.091 -9.365 12.281 1.00 93.50 228 GLU A CA 1
ATOM 1787 C C . GLU A 1 228 ? -3.410 -8.919 13.574 1.00 93.50 228 GLU A C 1
ATOM 1789 O O . GLU A 1 228 ? -3.974 -9.071 14.660 1.00 93.50 228 GLU A O 1
ATOM 1794 N N . GLU A 1 229 ? -2.217 -8.333 13.475 1.00 91.38 229 GLU A N 1
ATOM 1795 C CA . GLU A 1 229 ? -1.509 -7.752 14.616 1.00 91.38 229 GLU A CA 1
ATOM 1796 C C . GLU A 1 229 ? -2.342 -6.651 15.277 1.00 91.38 229 GLU A C 1
ATOM 1798 O O . GLU A 1 229 ? -2.473 -6.617 16.505 1.00 91.38 229 GLU A O 1
ATOM 1803 N N . PHE A 1 230 ? -2.989 -5.801 14.475 1.00 91.06 230 PHE A N 1
ATOM 1804 C CA . PHE A 1 230 ? -3.886 -4.780 14.998 1.00 91.06 230 PHE A CA 1
ATOM 1805 C C . PHE A 1 230 ? -5.169 -5.368 15.608 1.00 91.06 230 PHE A C 1
ATOM 1807 O O . PHE A 1 230 ? -5.595 -4.933 16.675 1.00 91.06 230 PHE A O 1
ATOM 1814 N N . SER A 1 231 ? -5.760 -6.399 15.002 1.00 92.50 231 SER A N 1
ATOM 1815 C CA . SER A 1 231 ? -6.898 -7.137 15.572 1.00 92.50 231 SER A CA 1
ATOM 1816 C C . SER A 1 231 ? -6.543 -7.731 16.942 1.00 92.50 231 SER A C 1
ATOM 1818 O O . SER A 1 231 ? -7.288 -7.578 17.913 1.00 92.50 231 SER A O 1
ATOM 1820 N N . ASN A 1 232 ? -5.352 -8.318 17.079 1.00 91.00 232 ASN A N 1
ATOM 1821 C CA . ASN A 1 232 ? -4.842 -8.788 18.367 1.00 91.00 232 ASN A CA 1
ATOM 1822 C C . ASN A 1 232 ? -4.685 -7.646 19.380 1.00 91.00 232 ASN A C 1
ATOM 1824 O O . ASN A 1 232 ? -5.031 -7.815 20.551 1.00 91.00 232 ASN A O 1
ATOM 1828 N N . HIS A 1 233 ? -4.216 -6.476 18.942 1.00 89.31 233 HIS A N 1
ATOM 1829 C CA . HIS A 1 233 ? -4.167 -5.287 19.788 1.00 89.31 233 HIS A CA 1
ATOM 1830 C C . HIS A 1 233 ? -5.567 -4.866 20.266 1.00 89.31 233 HIS A C 1
ATOM 1832 O O . HIS A 1 233 ? -5.757 -4.702 21.469 1.00 89.31 233 HIS A O 1
ATOM 1838 N N . LEU A 1 234 ? -6.569 -4.798 19.382 1.00 89.69 234 LEU A N 1
ATOM 1839 C CA . LEU A 1 234 ? -7.954 -4.478 19.759 1.00 89.69 234 LEU A CA 1
ATOM 1840 C C . LEU A 1 234 ? -8.543 -5.482 20.755 1.00 89.69 234 LEU A C 1
ATOM 1842 O O . LEU A 1 234 ? -9.186 -5.082 21.728 1.00 89.69 234 LEU A O 1
ATOM 1846 N N . ARG A 1 235 ? -8.279 -6.781 20.563 1.00 90.19 235 ARG A N 1
ATOM 1847 C CA . ARG A 1 235 ? -8.699 -7.826 21.510 1.00 90.19 235 ARG A CA 1
ATOM 1848 C C . ARG A 1 235 ? -8.077 -7.611 22.885 1.00 90.19 235 ARG A C 1
ATOM 1850 O O . ARG A 1 235 ? -8.774 -7.706 23.894 1.00 90.19 235 ARG A O 1
ATOM 1857 N N . ASN A 1 236 ? -6.789 -7.281 22.935 1.00 89.06 236 ASN A N 1
ATOM 1858 C CA . ASN A 1 236 ? -6.097 -6.991 24.190 1.00 89.06 236 ASN A CA 1
ATOM 1859 C C . ASN A 1 236 ? -6.675 -5.754 24.886 1.00 89.06 236 ASN A C 1
ATOM 1861 O O . ASN A 1 236 ? -6.905 -5.795 26.093 1.00 89.06 236 ASN A O 1
ATOM 1865 N N . VAL A 1 237 ? -6.958 -4.691 24.130 1.00 89.00 237 VAL A N 1
ATOM 1866 C CA . VAL A 1 237 ? -7.569 -3.458 24.645 1.00 89.00 237 VAL A CA 1
ATOM 1867 C C . VAL A 1 237 ? -8.952 -3.743 25.241 1.00 89.00 237 VAL A C 1
ATOM 1869 O O . VAL A 1 237 ? -9.241 -3.321 26.360 1.00 89.00 237 VAL A O 1
ATOM 1872 N N . GLN A 1 238 ? -9.771 -4.554 24.566 1.00 86.81 238 GLN A N 1
ATOM 1873 C CA . GLN A 1 238 ? -11.078 -4.980 25.072 1.00 86.81 238 GLN A CA 1
ATOM 1874 C C . GLN A 1 238 ? -10.973 -5.842 26.340 1.00 86.81 238 GLN A C 1
ATOM 1876 O O . GLN A 1 238 ? -11.739 -5.642 27.284 1.00 86.81 238 GLN A O 1
ATOM 1881 N N . GLN A 1 239 ? -10.036 -6.795 26.383 1.00 86.88 239 GLN A N 1
ATOM 1882 C CA . GLN A 1 239 ? -9.845 -7.676 27.542 1.00 86.88 239 GLN A CA 1
ATOM 1883 C C . GLN A 1 239 ? -9.327 -6.917 28.769 1.00 86.88 239 GLN A C 1
ATOM 1885 O O . GLN A 1 239 ? -9.786 -7.163 29.885 1.00 86.88 239 GLN A O 1
ATOM 1890 N N . LYS A 1 240 ? -8.382 -5.993 28.569 1.00 88.06 240 LYS A N 1
ATOM 1891 C CA . LYS A 1 240 ? -7.740 -5.226 29.646 1.00 88.06 240 LYS A CA 1
ATOM 1892 C C . LYS A 1 240 ? -8.482 -3.940 30.016 1.00 88.06 240 LYS A C 1
ATOM 1894 O O . LYS A 1 240 ? -8.146 -3.344 31.034 1.00 88.06 240 LYS A O 1
ATOM 1899 N N . LYS A 1 241 ? -9.499 -3.543 29.237 1.00 81.31 241 LYS A N 1
ATOM 1900 C CA . LYS A 1 241 ? -10.195 -2.245 29.338 1.00 81.31 241 LYS A CA 1
ATOM 1901 C C . LYS A 1 241 ? -9.221 -1.062 29.293 1.00 81.31 241 LYS A C 1
ATOM 1903 O O . LYS A 1 241 ? -9.349 -0.121 30.071 1.00 81.31 241 LYS A O 1
ATOM 1908 N N . GLU A 1 242 ? -8.227 -1.157 28.417 1.00 85.69 242 GLU A N 1
ATOM 1909 C CA . GLU A 1 242 ? -7.315 -0.047 28.135 1.00 85.69 242 GLU A CA 1
ATOM 1910 C C . GLU A 1 242 ? -7.987 0.955 27.185 1.00 85.69 242 GLU A C 1
ATOM 1912 O O . GLU A 1 242 ? -8.973 0.634 26.515 1.00 85.69 242 GLU A O 1
ATOM 1917 N N . ASP A 1 243 ? -7.461 2.176 27.131 1.00 83.56 243 ASP A N 1
ATOM 1918 C CA . ASP A 1 243 ? -7.891 3.152 26.135 1.00 83.56 243 ASP A CA 1
ATOM 1919 C C . ASP A 1 243 ? -7.343 2.771 24.754 1.00 83.56 243 ASP A C 1
ATOM 1921 O O . ASP A 1 243 ? -6.208 2.314 24.605 1.00 83.56 243 ASP A O 1
ATOM 1925 N N . ILE A 1 244 ? -8.170 2.961 23.727 1.00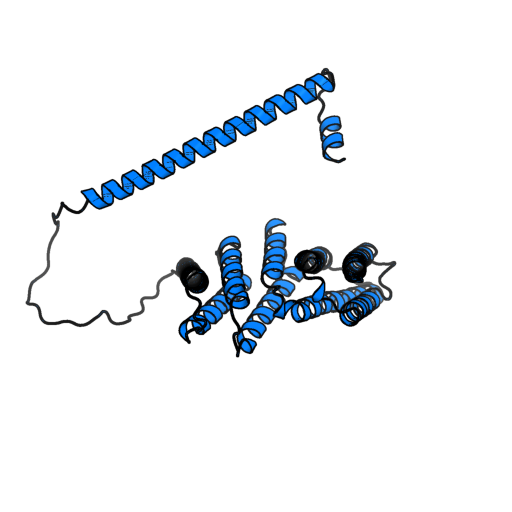 84.94 244 ILE A N 1
ATOM 1926 C CA . ILE A 1 244 ? -7.803 2.676 22.339 1.00 84.94 244 ILE A CA 1
ATOM 1927 C C . ILE A 1 244 ? -6.935 3.816 21.811 1.00 84.94 244 ILE A C 1
ATOM 1929 O O . ILE A 1 244 ? -7.298 4.988 21.916 1.00 84.94 244 ILE A O 1
ATOM 1933 N N . ASP A 1 245 ? -5.835 3.467 21.149 1.00 86.19 245 ASP A N 1
ATOM 1934 C CA . ASP A 1 245 ? -5.066 4.412 20.345 1.00 86.19 245 ASP A CA 1
ATOM 1935 C C . ASP A 1 245 ? -5.871 4.804 19.092 1.00 86.19 245 ASP A C 1
ATOM 1937 O O . ASP A 1 245 ? -5.882 4.101 18.074 1.00 86.19 245 ASP A O 1
ATOM 1941 N N . LEU A 1 246 ? -6.597 5.921 19.196 1.00 85.06 246 LEU A N 1
ATOM 1942 C CA . LEU A 1 246 ? -7.464 6.436 18.134 1.00 85.06 246 LEU A CA 1
ATOM 1943 C C . LEU A 1 246 ? -6.689 6.768 16.857 1.00 85.06 246 LEU A C 1
ATOM 1945 O O . LEU A 1 246 ? -7.243 6.629 15.766 1.00 85.06 246 LEU A O 1
ATOM 1949 N N . LEU A 1 247 ? -5.422 7.174 16.978 1.00 86.44 247 LEU A N 1
ATOM 1950 C CA . LEU A 1 247 ? -4.585 7.491 15.830 1.00 86.44 247 LEU A CA 1
ATOM 1951 C C . LEU A 1 247 ? -4.274 6.221 15.038 1.00 86.44 247 LEU A C 1
ATOM 1953 O O . LEU A 1 247 ? -4.533 6.174 13.838 1.00 86.44 247 LEU A O 1
ATOM 1957 N N . LYS A 1 248 ? -3.796 5.161 15.703 1.00 85.88 248 LYS A N 1
ATOM 1958 C CA . LYS A 1 248 ? -3.543 3.875 15.029 1.00 85.88 248 LYS A CA 1
ATOM 1959 C C . LYS A 1 248 ? -4.814 3.289 14.432 1.00 85.88 248 LYS A C 1
ATOM 1961 O O . LYS A 1 248 ? -4.788 2.762 13.322 1.00 85.88 248 LYS A O 1
ATOM 1966 N N . TYR A 1 249 ? -5.930 3.410 15.151 1.00 89.12 249 TYR A N 1
ATOM 1967 C CA . TYR A 1 249 ? -7.231 2.960 14.666 1.00 89.12 249 TYR A CA 1
ATOM 1968 C C . TYR A 1 249 ? -7.651 3.700 13.391 1.00 89.12 249 TYR A C 1
ATOM 1970 O O . TYR A 1 249 ? -8.146 3.083 12.449 1.00 89.12 249 TYR A O 1
ATOM 1978 N N . TRP A 1 250 ? -7.420 5.012 13.334 1.00 86.75 250 TRP A N 1
ATOM 1979 C CA . TRP A 1 250 ? -7.679 5.810 12.140 1.00 86.75 250 TRP A CA 1
ATOM 1980 C C . TRP A 1 250 ? -6.740 5.437 10.991 1.00 86.75 250 TRP A C 1
ATOM 1982 O O . TRP A 1 250 ? -7.179 5.192 9.869 1.00 86.75 250 TRP A O 1
ATOM 1992 N N . ASN A 1 251 ? -5.447 5.321 11.282 1.00 89.44 251 ASN A N 1
ATOM 1993 C CA . ASN A 1 251 ? -4.414 4.984 10.312 1.00 89.44 251 ASN A CA 1
ATOM 1994 C C . ASN A 1 251 ? -4.618 3.605 9.670 1.00 89.44 251 ASN A C 1
ATOM 1996 O O . ASN A 1 251 ? -4.315 3.419 8.488 1.00 89.44 251 ASN A O 1
ATOM 2000 N N . LEU A 1 252 ? -5.204 2.657 10.404 1.00 91.12 252 LEU A N 1
ATOM 2001 C CA . LEU A 1 252 ? -5.586 1.346 9.886 1.00 91.12 252 LEU A CA 1
ATOM 2002 C C . LEU A 1 252 ? -6.533 1.435 8.681 1.00 91.12 252 LEU A C 1
ATOM 2004 O O . LEU A 1 252 ? -6.469 0.596 7.782 1.00 91.12 252 LEU A O 1
ATOM 2008 N N . TYR A 1 253 ? -7.380 2.464 8.607 1.00 90.00 253 TYR A N 1
ATOM 2009 C CA . TYR A 1 253 ? -8.239 2.669 7.442 1.00 90.00 253 TYR A CA 1
ATOM 2010 C C . TYR A 1 253 ? -7.424 2.785 6.147 1.00 90.00 253 TYR A C 1
ATOM 2012 O O . TYR A 1 253 ? -7.821 2.255 5.109 1.00 90.00 253 TYR A O 1
ATOM 2020 N N . ASN A 1 254 ? -6.241 3.403 6.204 1.00 89.62 254 ASN A N 1
ATOM 2021 C CA . ASN A 1 254 ? -5.361 3.497 5.044 1.00 89.62 254 ASN A CA 1
ATOM 2022 C C . ASN A 1 254 ? -4.759 2.132 4.666 1.00 89.62 254 ASN A C 1
ATOM 2024 O O . ASN A 1 254 ? -4.564 1.862 3.483 1.00 89.62 254 ASN A O 1
ATOM 2028 N N . VAL A 1 255 ? -4.525 1.245 5.641 1.00 92.19 255 VAL A N 1
ATOM 2029 C CA . VAL A 1 255 ? -4.092 -0.145 5.400 1.00 92.19 255 VAL A CA 1
ATOM 2030 C C . VAL A 1 255 ? -5.189 -0.935 4.677 1.00 92.19 255 VAL A C 1
ATOM 2032 O O . VAL A 1 255 ? -4.911 -1.619 3.692 1.00 92.19 255 VAL A O 1
ATOM 2035 N N . PHE A 1 256 ? -6.454 -0.777 5.080 1.00 92.50 256 PHE A N 1
ATOM 2036 C CA . PHE A 1 256 ? -7.584 -1.344 4.336 1.00 92.50 256 PHE A CA 1
A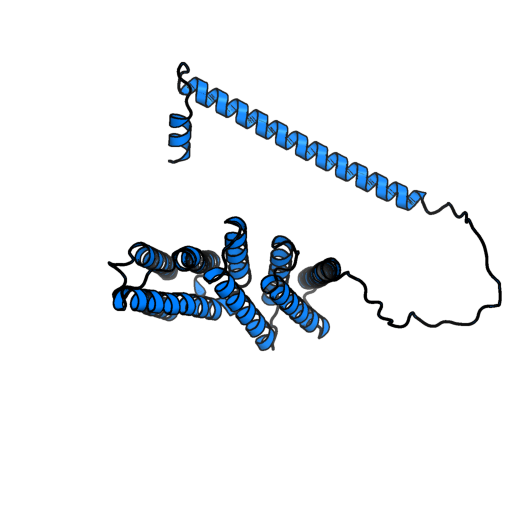TOM 2037 C C . PHE A 1 256 ? -7.713 -0.743 2.928 1.00 92.50 256 PHE A C 1
ATOM 2039 O O . PHE A 1 256 ? -7.926 -1.485 1.969 1.00 92.50 256 PHE A O 1
ATOM 2046 N N . LYS A 1 257 ? -7.513 0.575 2.775 1.00 91.44 257 LYS A N 1
ATOM 2047 C CA . LYS A 1 257 ? -7.522 1.253 1.466 1.00 91.44 257 LYS A CA 1
ATOM 2048 C C . LYS A 1 257 ? -6.434 0.706 0.530 1.00 91.44 257 LYS A C 1
ATOM 2050 O O . LYS A 1 257 ? -6.669 0.607 -0.671 1.00 91.44 257 LYS A O 1
ATOM 2055 N N . ILE A 1 258 ? -5.273 0.298 1.056 1.00 92.12 258 ILE A N 1
ATOM 2056 C CA . ILE A 1 258 ? -4.235 -0.396 0.272 1.00 92.12 258 ILE A CA 1
ATOM 2057 C C . ILE A 1 258 ? -4.769 -1.713 -0.292 1.00 92.12 258 ILE A C 1
ATOM 2059 O O . ILE A 1 258 ? -4.655 -1.931 -1.497 1.00 92.12 258 ILE A O 1
ATOM 2063 N N . LEU A 1 259 ? -5.359 -2.577 0.542 1.00 91.62 259 LEU A N 1
ATOM 2064 C CA . LEU A 1 259 ? -5.925 -3.848 0.071 1.00 91.62 259 LEU A CA 1
ATOM 2065 C C . LEU A 1 259 ? -7.016 -3.620 -0.974 1.00 91.62 259 LEU A C 1
ATOM 2067 O O . LEU A 1 259 ? -7.002 -4.255 -2.026 1.00 91.62 259 LEU A O 1
ATOM 2071 N N . GLU A 1 260 ? -7.918 -2.673 -0.718 1.00 91.75 260 GLU A N 1
ATOM 2072 C CA . GLU A 1 260 ? -8.969 -2.296 -1.660 1.00 91.75 260 GLU A CA 1
ATOM 2073 C C . GLU A 1 260 ? -8.384 -1.879 -3.015 1.00 91.75 260 GLU A C 1
ATOM 2075 O O . GLU A 1 260 ? -8.787 -2.417 -4.047 1.00 91.75 260 GLU A O 1
ATOM 2080 N N . ASN A 1 261 ? -7.396 -0.981 -3.024 1.00 91.06 261 ASN A N 1
ATOM 2081 C CA . ASN A 1 261 ? -6.753 -0.515 -4.250 1.00 91.06 261 ASN A CA 1
ATOM 2082 C C . ASN A 1 261 ? -6.007 -1.635 -4.984 1.00 91.06 261 ASN A C 1
ATOM 2084 O O . ASN A 1 261 ? -6.066 -1.712 -6.212 1.00 91.06 261 ASN A O 1
ATOM 2088 N N . ILE A 1 262 ? -5.320 -2.512 -4.248 1.00 89.69 262 ILE A N 1
ATOM 2089 C CA . ILE A 1 262 ? -4.612 -3.666 -4.807 1.00 89.69 262 ILE A CA 1
ATOM 2090 C C . ILE A 1 262 ? -5.600 -4.614 -5.498 1.00 89.69 262 ILE A C 1
ATOM 2092 O O . ILE A 1 262 ? -5.372 -4.992 -6.647 1.00 89.69 262 ILE A O 1
ATOM 2096 N N . PHE A 1 263 ? -6.717 -4.956 -4.851 1.00 88.31 263 PHE A N 1
ATOM 2097 C CA . PHE A 1 263 ? -7.717 -5.849 -5.440 1.00 88.31 263 PHE A CA 1
ATOM 2098 C C . PHE A 1 263 ? -8.414 -5.230 -6.654 1.00 88.31 263 PHE A C 1
ATOM 2100 O O . PHE A 1 263 ? -8.609 -5.916 -7.653 1.00 88.31 263 PHE A O 1
ATOM 2107 N N . HIS A 1 264 ? -8.708 -3.927 -6.630 1.00 86.81 264 HIS A N 1
ATOM 2108 C CA . HIS A 1 264 ? -9.270 -3.240 -7.797 1.00 86.81 264 HIS A CA 1
ATOM 2109 C C . HIS A 1 264 ? -8.288 -3.191 -8.972 1.00 86.81 264 HIS A C 1
ATOM 2111 O O . HIS A 1 264 ? -8.687 -3.457 -10.104 1.00 86.81 264 HIS A O 1
ATOM 2117 N N . LYS A 1 265 ? -7.006 -2.898 -8.716 1.00 83.94 265 LYS A N 1
ATOM 2118 C CA . LYS A 1 265 ? -5.962 -2.848 -9.753 1.00 83.94 265 LYS A CA 1
ATOM 2119 C C . LYS A 1 265 ? -5.795 -4.189 -10.470 1.00 83.94 265 LYS A C 1
ATOM 2121 O O . LYS A 1 265 ? -5.562 -4.210 -11.672 1.00 83.94 265 LYS A O 1
ATOM 2126 N N . HIS A 1 266 ? -5.915 -5.298 -9.742 1.00 78.25 266 HIS A N 1
ATOM 2127 C CA . HIS A 1 266 ? -5.722 -6.646 -10.288 1.00 78.25 266 HIS A CA 1
ATOM 2128 C C . HIS A 1 266 ? -7.026 -7.353 -10.683 1.00 78.25 266 HIS A C 1
ATOM 2130 O O . HIS A 1 266 ? -6.974 -8.496 -11.131 1.00 78.25 266 HIS A O 1
ATOM 2136 N N . ARG A 1 267 ? -8.183 -6.679 -10.600 1.00 77.31 267 ARG A N 1
ATOM 2137 C CA . ARG A 1 267 ? -9.490 -7.234 -11.001 1.00 77.31 267 ARG A CA 1
ATOM 2138 C C . ARG A 1 267 ? -9.510 -7.690 -12.461 1.00 77.31 267 ARG A C 1
ATOM 2140 O O . ARG A 1 267 ? -10.014 -8.766 -12.760 1.00 77.31 267 ARG A O 1
ATOM 2147 N N . GLU A 1 268 ? -8.917 -6.905 -13.361 1.00 63.59 268 GLU A N 1
ATOM 2148 C CA . GLU A 1 268 ? -8.824 -7.238 -14.793 1.00 63.59 268 GLU A CA 1
ATOM 2149 C C . GLU A 1 268 ? -7.864 -8.411 -15.066 1.00 63.59 268 GLU A C 1
ATOM 2151 O O . GLU A 1 268 ? -7.985 -9.105 -16.073 1.00 63.59 268 GLU A O 1
ATOM 2156 N N . HIS A 1 269 ? -6.952 -8.696 -14.131 1.00 61.78 269 HIS A N 1
ATOM 2157 C CA . HIS A 1 269 ? -6.053 -9.850 -14.151 1.00 61.78 269 HIS A CA 1
ATOM 2158 C C . HIS A 1 269 ? -6.612 -11.032 -13.339 1.00 61.78 269 HIS A C 1
ATOM 2160 O O . HIS A 1 269 ? -5.845 -11.800 -12.762 1.00 61.78 269 HIS A O 1
ATOM 2166 N N . SER A 1 270 ? -7.943 -11.190 -13.324 1.00 55.84 270 SER A N 1
ATOM 2167 C CA . SER A 1 270 ? -8.744 -12.200 -12.597 1.00 55.84 270 SER A CA 1
ATOM 2168 C C . SER A 1 270 ? -8.151 -13.625 -12.573 1.00 55.84 270 SER A C 1
ATOM 2170 O O . SER A 1 270 ? -8.274 -14.326 -11.570 1.00 55.84 270 SER A O 1
ATOM 2172 N N . LEU A 1 271 ? -7.384 -14.017 -13.598 1.00 54.44 271 LEU A N 1
ATOM 2173 C CA . LEU A 1 271 ? -6.613 -15.269 -13.656 1.00 54.44 271 LEU A CA 1
ATOM 2174 C C . LEU A 1 271 ? -5.610 -15.473 -12.498 1.00 54.44 271 LEU A C 1
ATOM 2176 O O . LEU A 1 271 ? -5.097 -16.577 -12.327 1.00 54.44 271 LEU A O 1
ATOM 2180 N N . MET A 1 272 ? -5.295 -14.430 -11.725 1.00 57.53 272 MET A N 1
ATOM 2181 C CA . MET A 1 272 ? -4.359 -14.494 -10.601 1.00 57.53 272 MET A CA 1
ATOM 2182 C C . MET A 1 272 ? -4.960 -15.037 -9.305 1.00 57.53 272 MET A C 1
ATOM 2184 O O . MET A 1 272 ? -4.230 -15.608 -8.493 1.00 57.53 272 MET A O 1
ATOM 2188 N N . MET A 1 273 ? -6.258 -14.840 -9.070 1.00 68.38 273 MET A N 1
ATOM 2189 C 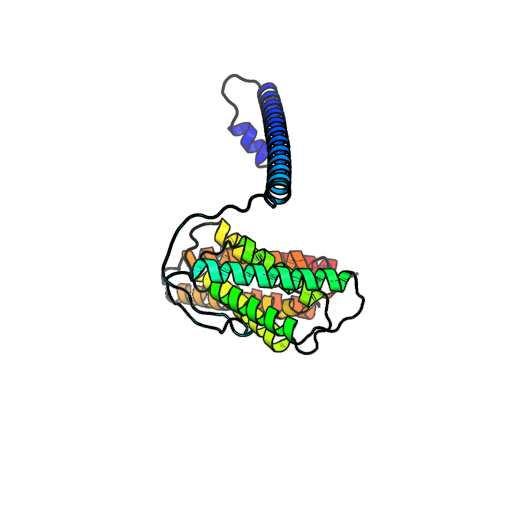CA . MET A 1 273 ? -6.877 -15.222 -7.803 1.00 68.38 273 MET A CA 1
ATOM 2190 C C . MET A 1 273 ? -7.497 -16.607 -7.936 1.00 68.38 273 MET A C 1
ATOM 2192 O O . MET A 1 273 ? -8.661 -16.756 -8.291 1.00 68.38 273 MET A O 1
ATOM 2196 N N . SER A 1 274 ? -6.704 -17.643 -7.661 1.00 76.69 274 SER A N 1
ATOM 2197 C CA . SER A 1 274 ? -7.262 -18.990 -7.507 1.00 76.69 274 SER A CA 1
ATOM 2198 C C . SER A 1 274 ? -8.306 -19.006 -6.382 1.00 76.69 274 SER A C 1
ATOM 2200 O O . SER A 1 274 ? -8.128 -18.306 -5.384 1.00 76.69 274 SER A O 1
ATOM 2202 N N . SER A 1 275 ? -9.357 -19.824 -6.509 1.00 80.94 275 SER A N 1
ATOM 2203 C CA . SER A 1 275 ? -10.377 -19.962 -5.453 1.00 80.94 275 SER A CA 1
ATOM 2204 C C . SER A 1 275 ? -9.737 -20.268 -4.094 1.00 80.94 275 SER A C 1
ATOM 2206 O O . SER A 1 275 ? -10.035 -19.594 -3.120 1.00 80.94 275 SER A O 1
ATOM 2208 N N . ASP A 1 276 ? -8.754 -21.177 -4.060 1.00 85.00 276 ASP A N 1
ATOM 2209 C CA . ASP A 1 276 ? -7.996 -21.532 -2.848 1.00 85.00 276 ASP A CA 1
ATOM 2210 C C . ASP A 1 276 ? -7.280 -20.326 -2.209 1.00 85.00 276 ASP A C 1
ATOM 2212 O O . ASP A 1 276 ? -7.204 -20.209 -0.988 1.00 85.00 276 ASP A O 1
ATOM 2216 N N . PHE A 1 277 ? -6.772 -19.392 -3.017 1.00 85.00 277 PHE A N 1
ATOM 2217 C CA . PHE A 1 277 ? -6.157 -18.169 -2.502 1.00 85.00 277 PHE A CA 1
ATOM 2218 C C . PHE A 1 277 ? -7.189 -17.221 -1.877 1.00 85.00 277 PHE A C 1
ATOM 2220 O O . PHE A 1 277 ? -6.932 -16.659 -0.813 1.00 85.00 277 PHE A O 1
ATOM 2227 N N . VAL A 1 278 ? -8.352 -17.060 -2.515 1.00 85.69 278 VAL A N 1
ATOM 2228 C CA . VAL A 1 278 ? -9.451 -16.227 -2.000 1.00 85.69 278 VAL A CA 1
ATOM 2229 C C . VAL A 1 278 ? -10.000 -16.805 -0.700 1.00 85.69 278 VAL A C 1
ATOM 2231 O O . VAL A 1 278 ? -10.152 -16.069 0.274 1.00 85.69 278 VAL A O 1
ATOM 2234 N N . ASP A 1 279 ? -10.213 -18.119 -0.659 1.00 87.62 279 ASP A N 1
ATOM 2235 C CA . ASP A 1 279 ? -10.714 -18.830 0.517 1.00 87.62 279 ASP A CA 1
ATOM 2236 C C . ASP A 1 279 ? -9.756 -18.660 1.709 1.00 87.62 279 ASP A C 1
ATOM 2238 O O . ASP A 1 279 ? -10.191 -18.293 2.799 1.00 87.62 279 ASP A O 1
ATOM 2242 N N . LYS A 1 280 ? -8.438 -18.780 1.484 1.00 90.88 280 LYS A N 1
ATOM 2243 C CA . LYS A 1 280 ? -7.411 -18.525 2.514 1.00 90.88 280 LYS A CA 1
ATOM 2244 C C . LYS A 1 280 ? -7.398 -17.088 3.025 1.00 90.88 280 LYS A C 1
ATOM 2246 O O . LYS A 1 280 ? -7.125 -16.861 4.202 1.00 90.88 280 LYS A O 1
ATOM 2251 N N . ILE A 1 281 ? -7.625 -16.096 2.161 1.00 89.44 281 ILE A N 1
ATOM 2252 C CA . ILE A 1 281 ? -7.713 -14.701 2.615 1.00 89.44 281 ILE A CA 1
ATOM 2253 C C . ILE A 1 281 ? -8.979 -14.498 3.446 1.00 89.44 281 ILE A C 1
ATOM 2255 O O . ILE A 1 281 ? -8.911 -13.863 4.496 1.00 89.44 281 ILE A O 1
ATOM 2259 N N . ASN A 1 282 ? -10.113 -15.031 2.990 1.00 90.44 282 ASN A N 1
ATOM 2260 C CA . ASN A 1 282 ? -11.378 -14.920 3.706 1.00 90.44 282 ASN A CA 1
ATOM 2261 C C . ASN A 1 282 ? -11.293 -15.562 5.096 1.00 90.44 282 ASN A C 1
ATOM 2263 O O . ASN A 1 282 ? -11.702 -14.918 6.056 1.00 90.44 282 ASN A O 1
ATOM 2267 N N . GLU A 1 283 ? -10.680 -16.744 5.214 1.00 92.19 283 GLU A N 1
ATOM 2268 C CA . GLU A 1 283 ? -10.442 -17.421 6.497 1.00 92.19 283 GLU A CA 1
ATOM 2269 C C . GLU A 1 283 ? -9.621 -16.544 7.454 1.00 92.19 283 GLU A C 1
ATOM 2271 O O . GLU A 1 283 ? -10.047 -16.283 8.579 1.00 92.19 283 GLU A O 1
ATOM 2276 N N . ARG A 1 284 ? -8.494 -15.988 6.986 1.00 93.12 284 ARG A N 1
ATOM 2277 C CA . ARG A 1 284 ? -7.674 -15.062 7.788 1.00 93.12 284 ARG A CA 1
ATOM 2278 C C . ARG A 1 284 ? -8.465 -13.831 8.231 1.00 93.12 284 ARG A C 1
ATOM 2280 O O . ARG A 1 284 ? -8.370 -13.408 9.380 1.00 93.12 284 ARG A O 1
ATOM 2287 N N . LEU A 1 285 ? -9.263 -13.249 7.337 1.00 92.00 285 LEU A N 1
ATOM 2288 C CA . LEU A 1 285 ? -10.105 -12.096 7.658 1.00 92.00 285 LEU A CA 1
ATOM 2289 C C . LEU A 1 285 ? -11.186 -12.449 8.693 1.00 92.00 285 LEU A C 1
ATOM 2291 O O . LEU A 1 285 ? -11.389 -11.673 9.628 1.00 92.00 285 LEU A O 1
ATOM 2295 N N . ASP A 1 286 ? -11.811 -13.621 8.604 1.00 91.88 286 ASP A N 1
ATOM 2296 C CA . ASP A 1 286 ? -12.788 -14.088 9.593 1.00 91.88 286 ASP A CA 1
ATOM 2297 C C . ASP A 1 286 ? -12.152 -14.280 10.980 1.00 91.88 286 ASP A C 1
ATOM 2299 O O . ASP A 1 286 ? -12.724 -13.866 11.995 1.00 91.88 286 ASP A O 1
ATOM 2303 N N . GLU A 1 287 ? -10.924 -14.801 11.048 1.00 92.31 287 GLU A N 1
ATOM 2304 C CA . GLU A 1 287 ? -10.170 -14.901 12.306 1.00 92.31 287 GLU A CA 1
ATOM 2305 C C . GLU A 1 287 ? -9.893 -13.525 12.940 1.00 92.31 287 GLU A C 1
ATOM 2307 O O . GLU A 1 287 ? -9.908 -13.374 14.173 1.00 92.31 287 GLU A O 1
ATOM 2312 N N . THR A 1 288 ? -9.691 -12.480 12.126 1.00 91.75 288 THR A N 1
ATOM 2313 C CA . THR A 1 288 ? -9.529 -11.113 12.653 1.00 91.75 288 THR A CA 1
ATOM 2314 C C . THR A 1 288 ? -10.806 -10.548 13.269 1.00 91.75 288 THR A C 1
ATOM 2316 O O . THR A 1 288 ? -10.711 -9.680 14.135 1.00 91.75 288 THR A O 1
ATOM 2319 N N . LEU A 1 289 ? -11.988 -11.040 12.888 1.00 91.38 289 LEU A N 1
ATOM 2320 C CA . LEU A 1 289 ? -13.280 -10.562 13.396 1.00 91.38 289 LEU A CA 1
ATOM 2321 C C . LEU A 1 289 ? -13.687 -11.181 14.733 1.00 91.38 289 LEU A C 1
ATOM 2323 O O . LEU A 1 289 ? -14.585 -10.658 15.409 1.00 91.38 289 LEU A O 1
ATOM 2327 N N . LEU A 1 290 ? -13.044 -12.285 15.123 1.00 87.75 290 LEU A N 1
ATOM 2328 C CA . LEU A 1 290 ? -13.423 -13.059 16.296 1.00 87.75 290 LEU A CA 1
ATOM 2329 C C . LEU A 1 290 ? -13.417 -12.183 17.561 1.00 87.75 290 LEU A C 1
ATOM 2331 O O . LEU A 1 290 ? -12.382 -11.640 17.954 1.00 87.75 290 LEU A O 1
ATOM 2335 N N . HIS A 1 291 ? -14.594 -12.067 18.187 1.00 84.31 291 HIS A N 1
ATOM 2336 C CA . HIS A 1 291 ? -14.891 -11.242 19.368 1.00 84.31 291 HIS A CA 1
ATOM 2337 C C . HIS A 1 291 ? -14.785 -9.714 19.191 1.00 84.31 291 HIS A C 1
ATOM 2339 O O . HIS A 1 291 ? -15.019 -8.992 20.159 1.00 84.31 291 HIS A O 1
ATOM 2345 N N . LEU A 1 292 ? -14.511 -9.215 17.979 1.00 88.06 292 LEU A N 1
ATOM 2346 C CA . LEU A 1 292 ? -14.376 -7.780 17.690 1.00 88.06 292 LEU A CA 1
ATOM 2347 C C . LEU A 1 292 ? -15.582 -7.160 16.970 1.00 88.06 292 LEU A C 1
ATOM 2349 O O . LEU A 1 292 ? -15.660 -5.938 16.866 1.00 88.06 292 LEU A O 1
ATOM 2353 N N . THR A 1 293 ? -16.527 -7.979 16.500 1.00 88.94 293 THR A N 1
ATOM 2354 C CA . THR A 1 293 ? -17.652 -7.519 15.665 1.00 88.94 293 THR A CA 1
ATOM 2355 C C . THR A 1 293 ? -18.541 -6.487 16.372 1.00 88.94 293 THR A C 1
ATOM 2357 O O . THR A 1 293 ? -18.790 -5.414 15.827 1.00 88.94 293 THR A O 1
ATOM 2360 N N . ASP A 1 294 ? -18.968 -6.781 17.600 1.00 85.81 294 ASP A N 1
ATOM 2361 C CA . ASP A 1 294 ? -19.811 -5.885 18.402 1.00 85.81 294 ASP A CA 1
ATOM 2362 C C . ASP A 1 294 ? -19.064 -4.667 18.986 1.00 85.81 294 ASP A C 1
ATOM 2364 O O . ASP A 1 294 ? -19.585 -3.553 18.892 1.00 85.81 294 ASP A O 1
ATOM 2368 N N . PRO A 1 295 ? -17.865 -4.811 19.594 1.00 86.31 295 PRO A N 1
ATOM 2369 C CA . PRO A 1 295 ? -17.154 -3.674 20.190 1.00 86.31 295 PRO A CA 1
ATOM 2370 C C . PRO A 1 295 ? -16.545 -2.717 19.156 1.00 86.31 295 PRO A C 1
ATOM 2372 O O . PRO A 1 295 ? -16.398 -1.531 19.448 1.00 86.31 295 PRO A O 1
ATOM 2375 N N . PHE A 1 296 ? -16.207 -3.199 17.954 1.00 89.62 296 PHE A N 1
ATOM 2376 C CA . PHE A 1 296 ? -15.553 -2.408 16.907 1.00 89.62 296 PHE A CA 1
ATOM 2377 C C . PHE A 1 296 ? -16.275 -2.552 15.557 1.00 89.62 296 PHE A C 1
ATOM 2379 O O . PHE A 1 296 ? -15.722 -3.098 14.597 1.00 89.62 296 PHE A O 1
ATOM 2386 N N . PRO A 1 297 ? -17.498 -2.011 15.423 1.00 89.12 297 PRO A N 1
ATOM 2387 C CA . PRO A 1 297 ? -18.315 -2.200 14.225 1.00 89.12 297 PRO A CA 1
ATOM 2388 C C . PRO A 1 297 ? -17.692 -1.580 12.966 1.00 89.12 297 PRO A C 1
ATOM 2390 O O . PRO A 1 297 ? -17.886 -2.091 11.867 1.00 89.12 297 PRO A O 1
ATOM 2393 N N . LEU A 1 298 ? -16.915 -0.496 13.103 1.00 90.44 298 LEU A N 1
ATOM 2394 C CA . LEU A 1 298 ? -16.213 0.122 11.970 1.00 90.44 298 LEU A CA 1
ATOM 2395 C C . LEU A 1 298 ? -15.083 -0.769 11.438 1.00 90.44 298 LEU A C 1
ATOM 2397 O O . LEU A 1 298 ? -14.902 -0.859 10.226 1.00 90.44 298 LEU A O 1
ATOM 2401 N N . PHE A 1 299 ? -14.355 -1.444 12.332 1.00 92.00 299 PHE A N 1
ATOM 2402 C CA . PHE A 1 299 ? -13.343 -2.425 11.950 1.00 92.00 299 PHE A CA 1
ATOM 2403 C C . PHE A 1 299 ? -14.004 -3.608 11.238 1.00 92.00 299 PHE A C 1
ATOM 2405 O O . PHE A 1 299 ? -13.595 -3.968 10.136 1.00 92.00 299 PHE A O 1
ATOM 2412 N N . ALA A 1 300 ? -15.086 -4.141 11.815 1.00 92.31 300 ALA A N 1
ATOM 2413 C CA . ALA A 1 300 ? -15.829 -5.244 11.215 1.00 92.31 300 ALA A CA 1
ATOM 2414 C C . ALA A 1 300 ? -16.371 -4.893 9.823 1.00 92.31 300 ALA A C 1
ATOM 2416 O O . ALA A 1 300 ? -16.212 -5.658 8.873 1.00 92.31 300 ALA A O 1
ATOM 2417 N N . HIS A 1 301 ? -16.925 -3.689 9.673 1.00 93.00 301 HIS A N 1
ATOM 2418 C CA . HIS A 1 301 ? -17.389 -3.190 8.385 1.00 93.00 301 HIS A CA 1
ATOM 2419 C C . HIS A 1 301 ? -16.266 -3.106 7.342 1.00 93.00 301 HIS A C 1
ATOM 2421 O O . HIS A 1 301 ? -16.476 -3.497 6.194 1.00 93.00 301 HIS A O 1
ATOM 2427 N N . ALA A 1 302 ? -15.079 -2.623 7.722 1.00 91.12 302 ALA A N 1
ATOM 2428 C CA . ALA A 1 302 ? -13.937 -2.545 6.813 1.00 91.12 302 ALA A CA 1
ATOM 2429 C C . ALA A 1 302 ? -13.490 -3.937 6.337 1.00 91.12 302 ALA A C 1
ATOM 2431 O O . ALA A 1 302 ? -13.269 -4.133 5.142 1.00 91.12 302 ALA A O 1
ATOM 2432 N N . VAL A 1 303 ? -13.437 -4.919 7.242 1.00 93.00 303 VAL A N 1
ATOM 2433 C CA . VAL A 1 303 ? -13.117 -6.312 6.900 1.00 93.00 303 VAL A CA 1
ATOM 2434 C C . VAL A 1 303 ? -14.160 -6.906 5.948 1.00 93.00 303 VAL A C 1
ATOM 2436 O O . VAL A 1 303 ? -13.796 -7.417 4.888 1.00 93.00 303 VAL A O 1
ATOM 2439 N N . TRP A 1 304 ? -15.453 -6.769 6.257 1.00 93.56 304 TRP A N 1
ATOM 2440 C CA . TRP A 1 304 ? -16.527 -7.265 5.388 1.00 93.56 304 TRP A CA 1
ATOM 2441 C C . TRP A 1 304 ? -16.526 -6.607 4.012 1.00 93.56 304 TRP A C 1
ATOM 2443 O O . TRP A 1 304 ? -16.820 -7.263 3.014 1.00 93.56 304 TRP A O 1
ATOM 2453 N N . LYS A 1 305 ? -16.169 -5.320 3.926 1.00 93.56 305 LYS A N 1
ATOM 2454 C CA . LYS A 1 305 ? -16.015 -4.630 2.642 1.00 93.56 305 LYS A CA 1
ATOM 2455 C C . LYS A 1 305 ? -14.940 -5.303 1.783 1.00 93.56 305 LYS A C 1
ATOM 2457 O O . LYS A 1 305 ? -15.183 -5.544 0.602 1.00 93.56 305 LYS A O 1
ATOM 2462 N N . ILE A 1 306 ? -13.787 -5.640 2.365 1.00 92.25 306 ILE A N 1
ATOM 2463 C CA . ILE A 1 306 ? -12.707 -6.342 1.657 1.00 92.25 306 ILE A CA 1
ATOM 2464 C C . ILE A 1 306 ? -13.143 -7.743 1.214 1.00 92.25 306 ILE A C 1
ATOM 2466 O O . ILE A 1 306 ? -12.954 -8.088 0.048 1.00 92.25 306 ILE A O 1
ATOM 2470 N N . GLN A 1 307 ? -13.779 -8.519 2.096 1.00 91.06 307 GLN A N 1
ATOM 2471 C CA . GLN A 1 307 ? -14.325 -9.837 1.742 1.00 91.06 307 GLN A CA 1
ATOM 2472 C C . GLN A 1 307 ? -15.362 -9.736 0.611 1.00 91.06 307 GLN A C 1
ATOM 2474 O O . GLN A 1 307 ? -15.352 -10.531 -0.326 1.00 91.06 307 GLN A O 1
ATOM 2479 N N . GLY A 1 308 ? -16.226 -8.716 0.647 1.00 89.12 308 GLY A N 1
ATOM 2480 C CA . GLY A 1 308 ? -17.196 -8.438 -0.411 1.00 89.12 308 GLY A CA 1
ATOM 2481 C C . GLY A 1 308 ? -16.535 -8.177 -1.767 1.00 89.12 308 GLY A C 1
ATOM 2482 O O . GLY A 1 308 ? -16.963 -8.751 -2.767 1.00 89.12 308 GLY A O 1
ATOM 2483 N N . ILE A 1 309 ? -15.468 -7.371 -1.798 1.00 88.38 309 ILE A N 1
ATOM 2484 C CA . ILE A 1 309 ? -14.682 -7.112 -3.016 1.00 88.38 309 ILE A CA 1
ATOM 2485 C C . ILE A 1 309 ? -14.047 -8.410 -3.534 1.00 88.38 309 ILE A C 1
ATOM 2487 O O . ILE A 1 309 ? -14.162 -8.717 -4.718 1.00 88.38 309 ILE A O 1
ATOM 2491 N N . LEU A 1 310 ? -13.423 -9.203 -2.659 1.00 86.75 310 LEU A N 1
ATOM 2492 C CA . LEU A 1 310 ? -12.795 -10.476 -3.030 1.00 86.75 310 LEU A CA 1
ATOM 2493 C C . LEU A 1 310 ? -13.793 -11.465 -3.639 1.00 86.75 310 LEU A C 1
ATOM 2495 O O . LEU A 1 310 ? -13.526 -12.051 -4.688 1.00 86.75 310 LEU A O 1
ATOM 2499 N N . ASN A 1 311 ? -14.962 -11.609 -3.015 1.00 85.94 311 ASN A N 1
ATOM 2500 C CA . ASN A 1 311 ? -16.006 -12.518 -3.478 1.00 85.94 311 ASN A CA 1
ATOM 2501 C C . ASN A 1 311 ? -16.615 -12.066 -4.810 1.00 85.94 311 ASN A C 1
ATOM 2503 O O . ASN A 1 311 ? -16.892 -12.908 -5.662 1.00 85.94 311 ASN A O 1
ATOM 2507 N N . GLN A 1 312 ? -16.772 -10.754 -5.025 1.00 85.06 312 GLN A N 1
ATOM 2508 C CA . GLN A 1 312 ? -17.192 -10.213 -6.320 1.00 85.06 312 GLN A CA 1
ATOM 2509 C C . GLN A 1 312 ? -16.197 -10.582 -7.418 1.00 85.06 312 GLN A C 1
ATOM 2511 O O . GLN A 1 312 ? -16.597 -11.147 -8.435 1.00 85.06 312 GLN A O 1
ATOM 2516 N N . ILE A 1 313 ? -14.902 -10.350 -7.186 1.00 79.81 313 ILE A N 1
ATOM 2517 C CA . ILE A 1 313 ? -13.866 -10.683 -8.169 1.00 79.81 313 ILE A CA 1
ATOM 2518 C C . ILE A 1 313 ? -13.845 -12.200 -8.430 1.00 79.81 313 ILE A C 1
ATOM 2520 O O . ILE A 1 313 ? -13.790 -12.610 -9.586 1.00 79.81 313 ILE A O 1
ATOM 2524 N N . ASN A 1 314 ? -13.960 -13.045 -7.398 1.00 77.62 314 ASN A N 1
ATOM 2525 C CA . ASN A 1 314 ? -14.000 -14.505 -7.568 1.00 77.62 314 ASN A CA 1
ATOM 2526 C C . ASN A 1 314 ? -15.232 -14.967 -8.372 1.00 77.62 314 ASN A C 1
ATOM 2528 O O . ASN A 1 314 ? -15.112 -15.804 -9.263 1.00 77.62 314 ASN A O 1
ATOM 2532 N N . SER A 1 315 ? -16.408 -14.380 -8.117 1.00 72.31 315 SER A N 1
ATOM 2533 C CA . SER A 1 315 ? -17.640 -14.707 -8.850 1.00 72.31 315 SER A CA 1
ATOM 2534 C C . SER A 1 315 ? -17.597 -14.307 -10.329 1.00 72.31 315 SER A C 1
ATOM 2536 O O . SER A 1 315 ? -18.144 -15.014 -11.164 1.00 72.31 315 SER A O 1
ATOM 2538 N N . GLU A 1 316 ? -16.901 -13.217 -10.668 1.00 64.50 316 GLU A N 1
ATOM 2539 C CA . GLU A 1 316 ? -16.677 -12.782 -12.056 1.00 64.50 316 GLU A CA 1
ATOM 2540 C C . GLU A 1 316 ? -15.629 -13.641 -12.785 1.00 64.50 316 GLU A C 1
ATOM 2542 O O . GLU A 1 316 ? -15.547 -13.611 -14.011 1.00 64.50 316 GLU A O 1
ATOM 2547 N N . SER A 1 317 ? -14.829 -14.405 -12.035 1.00 56.53 317 SER A N 1
ATOM 2548 C CA . SER A 1 317 ? -13.744 -15.254 -12.545 1.00 56.53 317 SER A CA 1
ATOM 2549 C C . SER A 1 317 ? -14.194 -16.678 -12.898 1.00 56.53 317 SER A C 1
ATOM 2551 O O . SER A 1 317 ? -13.441 -17.414 -13.539 1.00 56.53 317 SER A O 1
ATOM 2553 N N . GLN A 1 318 ? -15.391 -17.095 -12.467 1.00 49.59 318 GLN A N 1
ATOM 2554 C CA . GLN A 1 318 ? -15.966 -18.401 -12.795 1.00 49.59 318 GLN A CA 1
ATOM 2555 C C . GLN A 1 318 ? -16.837 -18.284 -14.065 1.00 49.59 318 GLN A C 1
ATOM 2557 O O . GLN A 1 318 ? -17.744 -17.454 -14.079 1.00 49.59 318 GLN A O 1
ATOM 2562 N N . PRO A 1 319 ? -16.550 -19.054 -15.136 1.00 46.41 319 PRO A N 1
ATOM 2563 C CA . PRO A 1 319 ? -17.254 -18.964 -16.420 1.00 46.41 319 PRO A CA 1
ATOM 2564 C C . PRO A 1 319 ? -18.699 -19.473 -16.394 1.00 46.41 319 PRO A C 1
ATOM 2566 O O . PRO A 1 319 ? -18.999 -20.403 -15.608 1.00 46.41 319 PRO A O 1
#

Radius of gyration: 27.96 Å; chains: 1; bounding box: 92×62×60 Å

Secondary structure (DSSP, 8-state):
-HHHHHHHHTPPTTS-HHHHHHHHHHHHHHHHHHHHHHHHHHHHHHHHHHHHHHHHHHHTTS------------------PPPP----SS-SHHHHHHHHHHHHHHHHHHHHHHHH-------HHHHHHHHHHHHHHHHHHHTT-S--HHHHHHHHHHHHHHHHH---S--HHHHHHHHHHHHHHHHHHHHSPPS-HHHHHHHHHHHHHH--TTTHHHHHHHHHHHHHHHHHHHHHHHHHTPPP-HHHHHHHHHHHHHHHHHHHHHGGGGGG--HHHHHHHHHHHHHHHTTTTTT-HHHHHHHHHHHHHHHHHHHHH--

Sequence (319 aa):
MAIAMACIRSKPEGLTAKEYTEQLCQNYLQKQQECQDRLKSAENEILQLRQQLVLQSTLGQNTFLPLRNTVQAEEPEWLTPPSSGTTTCTVQSTTDNSQLIQNTAFLQSILNLQSITRTPQLTSVTYTTLKNSLTMVKYCIENEANIPLSSIQKNVHVIMGVLDSEKIVDLVQVVDCIIDIVMCILNIMLFKEHESMEEAECLVTLVTSFCHVKLFERIVKMTLTVIEEFSNHLRNVQQKKEDIDLLKYWNLYNVFKILENIFHKHREHSLMMSSDFVDKINERLDETLLHLTDPFPLFAHAVWKIQGILNQINSESQP

Organism: Mytilus galloprovincialis (NCBI:txid29158)

pLDDT: mean 76.19, std 17.52, range [25.34, 95.19]